Protein AF-A0A3D5X964-F1 (afdb_monomer_lite)

Secondary structure (DSSP, 8-state):
-EEE-TTS-EEEEEESSPPPEEEETTEE-----EEEE--STTTT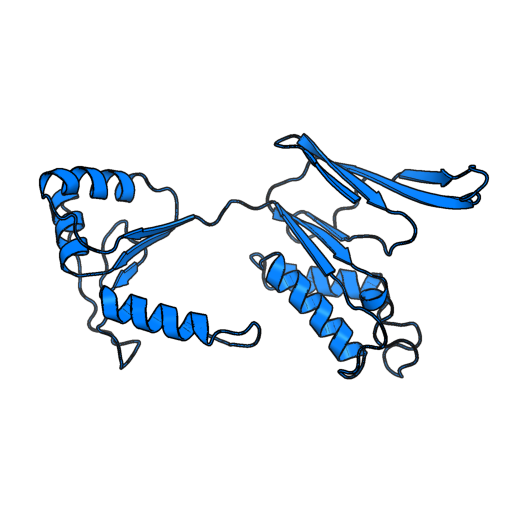T-EEEEEEE---TTEEEEEE-HHHHTTTTTSSS-TT-S-HHHHHHHHHHHHHH-TT--HHHHHHHHHHHHHHHTTT--SS---EEEEE------EEEEES--SSGGGHHHHHHHHHH--SEEEEESHHHHHHHHHHHT--EEE----SSTTSPPPEEETT-SEEE-SHHHHHHHHHHHHH--TT---

Radius of gyration: 24.56 Å; chains: 1; bounding box: 57×42×63 Å

pLDDT: mean 93.09, std 7.3, range [48.41, 98.5]

Structure (mmCIF, N/CA/C/O backbone):
data_AF-A0A3D5X964-F1
#
_entry.id   AF-A0A3D5X964-F1
#
loop_
_atom_site.group_PDB
_atom_site.id
_atom_site.type_symbol
_atom_site.label_atom_id
_atom_site.label_alt_id
_atom_site.label_comp_id
_atom_site.label_asym_id
_atom_site.label_entity_id
_atom_site.label_seq_id
_atom_site.pdbx_PDB_ins_code
_atom_site.Cartn_x
_atom_site.Cartn_y
_atom_site.Cartn_z
_atom_site.occupancy
_atom_site.B_iso_or_equiv
_atom_site.auth_seq_id
_atom_site.auth_comp_id
_atom_site.auth_asym_id
_atom_site.auth_atom_id
_atom_site.pdbx_PDB_model_num
ATOM 1 N N . ILE A 1 1 ? 15.171 11.681 -10.532 1.00 92.94 1 ILE A N 1
ATOM 2 C CA . ILE A 1 1 ? 14.739 12.532 -9.393 1.00 92.94 1 ILE A CA 1
ATOM 3 C C . ILE A 1 1 ? 13.228 12.697 -9.461 1.00 92.94 1 ILE A C 1
ATOM 5 O O . ILE A 1 1 ? 12.714 12.979 -10.536 1.00 92.94 1 ILE A O 1
ATOM 9 N N . ILE A 1 2 ? 12.534 12.512 -8.336 1.00 96.75 2 ILE A N 1
ATOM 10 C CA . ILE A 1 2 ? 11.107 12.825 -8.190 1.00 96.75 2 ILE A CA 1
ATOM 11 C C . ILE A 1 2 ? 11.009 13.853 -7.063 1.00 96.75 2 ILE A C 1
ATOM 13 O O . ILE A 1 2 ? 11.260 13.517 -5.908 1.00 96.75 2 ILE A O 1
ATOM 17 N N . ASP A 1 3 ? 10.705 15.097 -7.416 1.00 97.00 3 ASP A N 1
ATOM 18 C CA . ASP A 1 3 ? 10.571 16.218 -6.488 1.00 97.00 3 ASP A CA 1
ATOM 19 C C . ASP A 1 3 ? 9.086 16.540 -6.287 1.00 97.00 3 ASP A C 1
ATOM 21 O O . ASP A 1 3 ? 8.347 16.753 -7.251 1.00 97.00 3 ASP A O 1
ATOM 25 N N . ILE A 1 4 ? 8.636 16.505 -5.033 1.00 96.06 4 ILE A N 1
ATOM 26 C CA . ILE A 1 4 ? 7.223 16.599 -4.659 1.00 96.06 4 ILE A CA 1
ATOM 27 C C . ILE A 1 4 ? 7.065 17.774 -3.703 1.00 96.06 4 ILE A C 1
ATOM 29 O O . ILE A 1 4 ? 7.395 17.680 -2.520 1.00 96.06 4 ILE A O 1
ATOM 33 N N . GLU A 1 5 ? 6.513 18.872 -4.210 1.00 92.62 5 GLU A N 1
ATOM 34 C CA . GLU A 1 5 ? 6.220 20.048 -3.398 1.00 92.62 5 GLU A CA 1
ATOM 35 C C . GLU A 1 5 ? 4.978 19.815 -2.518 1.00 92.62 5 GLU A C 1
ATOM 37 O O . GLU A 1 5 ? 3.986 19.205 -2.935 1.00 92.62 5 GLU A O 1
ATOM 42 N N . HIS A 1 6 ? 4.996 20.326 -1.283 1.00 86.81 6 HIS A N 1
ATOM 43 C CA . HIS A 1 6 ? 3.837 20.236 -0.394 1.00 86.81 6 HIS A CA 1
ATOM 44 C C . HIS A 1 6 ? 2.659 21.043 -0.965 1.00 86.81 6 HIS A C 1
ATOM 46 O O . HIS A 1 6 ? 2.744 22.261 -1.085 1.00 86.81 6 HIS A O 1
ATOM 52 N N . ASN A 1 7 ? 1.556 20.363 -1.301 1.00 83.38 7 ASN A N 1
ATOM 53 C CA . ASN A 1 7 ? 0.384 20.934 -1.989 1.00 83.38 7 ASN A CA 1
ATOM 54 C C . ASN A 1 7 ? 0.707 21.606 -3.339 1.00 83.38 7 ASN A C 1
ATOM 56 O O . ASN A 1 7 ? -0.049 22.462 -3.798 1.00 83.38 7 ASN A O 1
ATOM 60 N N . GLY A 1 8 ? 1.822 21.226 -3.963 1.00 90.19 8 GLY A N 1
ATOM 61 C CA . GLY A 1 8 ? 2.308 21.812 -5.205 1.00 90.19 8 GLY A CA 1
ATOM 62 C C . GLY A 1 8 ? 2.413 20.799 -6.347 1.00 90.19 8 GLY A C 1
ATOM 63 O O . GLY A 1 8 ? 1.942 19.660 -6.242 1.00 90.19 8 GLY A O 1
ATOM 64 N N . PRO A 1 9 ? 3.005 21.214 -7.475 1.00 94.94 9 PRO A N 1
ATOM 65 C CA . PRO A 1 9 ? 3.317 20.308 -8.565 1.00 94.94 9 PRO A CA 1
ATOM 66 C C . PRO A 1 9 ? 4.366 19.267 -8.154 1.00 94.94 9 PRO A C 1
ATOM 68 O O . PRO A 1 9 ? 5.211 19.486 -7.289 1.00 94.94 9 PRO A O 1
ATOM 71 N N . THR A 1 10 ? 4.326 18.124 -8.828 1.00 97.19 10 THR A N 1
ATOM 72 C CA . THR A 1 10 ? 5.402 17.136 -8.830 1.00 97.19 10 THR A CA 1
ATOM 73 C C . THR A 1 10 ? 6.235 17.313 -10.091 1.00 97.19 10 THR A C 1
ATOM 75 O O . THR A 1 10 ? 5.690 17.435 -11.192 1.00 97.19 10 THR A O 1
ATOM 78 N N . LYS A 1 11 ? 7.556 17.326 -9.925 1.00 97.38 11 LYS A N 1
ATOM 79 C CA . LYS A 1 11 ? 8.539 17.410 -11.004 1.00 97.38 11 LYS A CA 1
ATOM 80 C C . LYS A 1 11 ? 9.298 16.094 -11.072 1.00 97.38 11 LYS A C 1
ATOM 82 O O . LYS A 1 11 ? 9.789 15.598 -10.059 1.00 97.38 11 LYS A O 1
ATOM 87 N N . ILE A 1 12 ? 9.401 15.530 -12.266 1.00 97.44 12 ILE A N 1
ATOM 88 C CA . ILE A 1 12 ? 10.198 14.327 -12.510 1.00 97.44 12 ILE A CA 1
ATOM 89 C C . ILE A 1 12 ? 11.297 14.691 -13.490 1.00 97.44 12 ILE A C 1
ATOM 91 O O . ILE A 1 12 ? 11.039 15.390 -14.468 1.00 97.44 12 ILE A O 1
ATOM 95 N N . LEU A 1 13 ? 12.508 14.227 -13.203 1.00 96.31 13 LEU A N 1
ATOM 96 C CA . LEU A 1 13 ? 13.684 14.370 -14.046 1.00 96.31 13 LEU A CA 1
ATOM 97 C C . LEU A 1 13 ? 14.398 13.021 -14.130 1.00 96.31 13 LEU A C 1
ATOM 99 O O . LEU A 1 13 ? 14.768 12.448 -13.102 1.00 96.31 13 LEU A O 1
ATOM 103 N N . GLU A 1 14 ? 14.574 12.529 -15.343 1.00 95.31 14 GLU A N 1
ATOM 104 C CA . GLU A 1 14 ? 15.162 11.239 -15.681 1.00 95.31 14 GLU A CA 1
ATOM 105 C C . GLU A 1 14 ? 16.405 11.451 -16.532 1.00 95.31 14 GLU A C 1
ATOM 107 O O . GLU A 1 14 ? 16.438 12.310 -17.418 1.00 95.31 14 GLU A O 1
ATOM 112 N N . TYR A 1 15 ? 17.431 10.669 -16.236 1.00 93.06 15 TYR A N 1
ATOM 113 C CA . TYR A 1 15 ? 18.728 10.753 -16.876 1.00 93.06 15 TYR A CA 1
ATOM 114 C C . TYR A 1 15 ? 19.340 9.361 -16.891 1.00 93.06 15 TYR A C 1
ATOM 116 O O . TYR A 1 15 ? 19.701 8.845 -15.835 1.00 93.06 15 TYR A O 1
ATOM 124 N N . ASP A 1 16 ? 19.446 8.774 -18.083 1.00 87.56 16 ASP A N 1
ATOM 125 C CA . ASP A 1 16 ? 20.087 7.467 -18.283 1.00 87.56 16 ASP A CA 1
ATOM 126 C C . ASP A 1 16 ? 19.451 6.326 -17.451 1.00 87.56 16 ASP A C 1
ATOM 128 O O . ASP A 1 16 ? 20.108 5.363 -17.069 1.00 87.56 16 ASP A O 1
ATOM 132 N N . ASN A 1 17 ? 18.152 6.443 -17.139 1.00 90.69 17 ASN A N 1
ATOM 133 C CA . ASN A 1 17 ? 17.361 5.431 -16.435 1.00 90.69 17 ASN A CA 1
ATOM 134 C C . ASN A 1 17 ? 16.141 5.019 -17.273 1.00 90.69 17 ASN A C 1
ATOM 136 O O . ASN A 1 17 ? 15.658 5.827 -18.073 1.00 90.69 17 ASN A O 1
ATOM 140 N N . PRO A 1 18 ? 15.587 3.806 -17.076 1.00 93.62 18 PRO A N 1
ATOM 141 C CA . PRO A 1 18 ? 14.327 3.449 -17.710 1.00 93.62 18 PRO A CA 1
ATOM 142 C C . PRO A 1 18 ? 13.217 4.406 -17.274 1.00 93.62 18 PRO A C 1
ATOM 144 O O . PRO A 1 18 ? 13.155 4.798 -16.106 1.00 93.62 18 PRO A O 1
ATOM 147 N N . GLU A 1 19 ? 12.332 4.745 -18.208 1.00 94.88 19 GLU A N 1
ATOM 148 C CA . GLU A 1 19 ? 11.216 5.656 -17.958 1.00 94.88 19 GLU A CA 1
ATOM 149 C C . GLU A 1 19 ? 10.302 5.132 -16.844 1.00 94.88 19 GLU A C 1
ATOM 151 O O . GLU A 1 19 ? 9.898 3.962 -16.830 1.00 94.88 19 GLU A O 1
ATOM 156 N N . CYS A 1 20 ? 9.970 6.012 -15.906 1.00 96.94 20 CYS A N 1
ATOM 157 C CA . CYS A 1 20 ? 9.027 5.745 -14.840 1.00 96.94 20 CYS A CA 1
ATOM 158 C C . CYS A 1 20 ? 7.597 5.649 -15.378 1.00 96.94 20 CYS A C 1
ATOM 160 O O . CYS A 1 20 ? 7.218 6.241 -16.386 1.00 96.94 20 CYS A O 1
ATOM 162 N N . LEU A 1 21 ? 6.760 4.911 -14.662 1.00 98.00 21 LEU A N 1
ATOM 163 C CA . LEU A 1 21 ? 5.338 4.837 -14.947 1.00 98.00 21 LEU A CA 1
ATOM 164 C C . LEU A 1 21 ? 4.567 5.769 -14.026 1.00 98.00 21 LEU A C 1
ATOM 166 O O . LEU A 1 21 ? 4.645 5.645 -12.802 1.00 98.00 21 LEU A O 1
ATOM 170 N N . ILE A 1 22 ? 3.746 6.633 -14.615 1.00 98.31 22 ILE A N 1
ATOM 171 C CA . ILE A 1 22 ? 2.768 7.419 -13.873 1.00 98.31 22 ILE A CA 1
ATOM 172 C C . ILE A 1 22 ? 1.382 6.839 -14.125 1.00 98.31 22 ILE A C 1
ATOM 174 O O . ILE A 1 22 ? 0.970 6.606 -15.261 1.00 98.31 22 ILE A O 1
ATOM 178 N N . LEU A 1 23 ? 0.655 6.583 -13.045 1.00 98.19 23 LEU A N 1
ATOM 179 C CA . LEU A 1 23 ? -0.729 6.138 -13.085 1.00 98.19 23 LEU A CA 1
ATOM 180 C C . LEU A 1 23 ? -1.628 7.226 -12.524 1.00 98.19 23 LEU A C 1
ATOM 182 O O . LEU A 1 23 ? -1.320 7.793 -11.476 1.00 98.19 23 LEU A O 1
ATOM 186 N N . ARG A 1 24 ? -2.773 7.435 -13.176 1.00 96.81 24 ARG A N 1
ATOM 187 C CA . ARG A 1 24 ? -3.903 8.188 -12.636 1.00 96.81 24 ARG A CA 1
ATOM 188 C C . ARG A 1 24 ? -5.016 7.228 -12.264 1.00 96.81 24 ARG A C 1
ATOM 190 O O . ARG A 1 24 ? -5.760 6.733 -13.114 1.00 96.81 24 ARG A O 1
ATOM 197 N N . GLY A 1 25 ? -5.090 6.905 -10.975 1.00 94.88 25 GLY A N 1
ATOM 198 C CA . GLY A 1 25 ? -5.968 5.857 -10.471 1.00 94.88 25 GLY A CA 1
ATOM 199 C C . GLY A 1 25 ? -5.604 4.487 -11.047 1.00 94.88 25 GLY A C 1
ATOM 200 O O . GLY A 1 25 ? -4.701 3.821 -10.546 1.00 94.88 25 GLY A O 1
ATOM 201 N N . LYS A 1 26 ? -6.345 4.042 -12.067 1.00 95.38 26 LYS A N 1
ATOM 202 C CA . LYS A 1 26 ? -6.188 2.721 -12.704 1.00 95.38 26 LYS A CA 1
ATOM 203 C C . LYS A 1 26 ? -5.666 2.780 -14.134 1.00 95.38 26 LYS A C 1
ATOM 205 O O . LYS A 1 26 ? -5.539 1.727 -14.744 1.00 95.38 26 LYS A O 1
ATOM 210 N N . GLU A 1 27 ? -5.394 3.962 -14.671 1.00 96.88 27 GLU A N 1
ATOM 211 C CA . GLU A 1 27 ? -4.952 4.126 -16.055 1.00 96.88 27 GLU A CA 1
ATOM 212 C C . GLU A 1 27 ? -3.563 4.755 -16.113 1.00 96.88 27 GLU A C 1
ATOM 214 O O . GLU A 1 27 ? -3.160 5.467 -15.189 1.00 96.88 27 GLU A O 1
ATOM 219 N N . LYS A 1 28 ? -2.830 4.480 -17.197 1.00 97.12 28 LYS A N 1
ATOM 220 C CA . LYS A 1 28 ? -1.560 5.161 -17.470 1.00 97.12 28 LYS A CA 1
ATOM 221 C C . LYS A 1 28 ? -1.836 6.648 -17.693 1.00 97.12 28 LYS A C 1
ATOM 223 O O . LYS A 1 28 ? -2.806 7.009 -18.361 1.00 97.12 28 LYS A O 1
ATOM 228 N N . PHE A 1 29 ? -1.009 7.498 -17.104 1.00 97.56 29 PHE A N 1
ATOM 229 C CA . PHE A 1 29 ? -1.072 8.941 -17.268 1.00 97.56 29 PHE A CA 1
ATOM 230 C C . PHE A 1 29 ? 0.216 9.411 -17.924 1.00 97.56 29 PHE A C 1
ATOM 232 O O . PHE A 1 29 ? 1.285 9.293 -17.337 1.00 97.56 29 PHE A O 1
ATOM 239 N N . GLU A 1 30 ? 0.092 9.956 -19.127 1.00 95.44 30 GLU A N 1
ATOM 240 C CA . GLU A 1 30 ? 1.210 10.546 -19.852 1.00 95.44 30 GLU A CA 1
ATOM 241 C C . GLU A 1 30 ? 1.263 12.042 -19.531 1.00 95.44 30 GLU A C 1
ATOM 243 O O . GLU A 1 30 ? 0.395 12.799 -19.987 1.00 95.44 30 GLU A O 1
ATOM 248 N N . PRO A 1 31 ? 2.225 12.507 -18.716 1.00 93.00 31 PRO A N 1
ATOM 249 C CA . PRO A 1 31 ? 2.467 13.931 -18.599 1.00 93.00 31 PRO A CA 1
ATOM 250 C C . PRO A 1 31 ? 3.099 14.434 -19.906 1.00 93.00 31 PRO A C 1
ATOM 252 O O . PRO A 1 31 ? 3.668 13.670 -20.684 1.00 93.00 31 PRO A O 1
ATOM 255 N N . ASN A 1 32 ? 3.046 15.743 -20.142 1.00 93.62 32 ASN A N 1
ATOM 256 C CA . ASN A 1 32 ? 3.728 16.360 -21.281 1.00 93.62 32 ASN A CA 1
ATOM 257 C C . ASN A 1 32 ? 5.253 16.321 -21.069 1.00 93.62 32 ASN A C 1
ATOM 259 O O . ASN A 1 32 ? 5.844 17.305 -20.620 1.00 93.62 32 ASN A O 1
ATOM 263 N N . TRP A 1 33 ? 5.874 15.170 -21.337 1.00 95.12 33 TRP A N 1
ATOM 264 C CA . TRP A 1 33 ? 7.314 14.970 -21.236 1.00 95.12 33 TRP A CA 1
ATOM 265 C C . TRP A 1 33 ? 8.063 15.904 -22.183 1.00 95.12 33 TRP A C 1
ATOM 267 O O . TRP A 1 33 ? 7.706 16.078 -23.347 1.00 95.12 33 TRP A O 1
ATOM 277 N N . GLN A 1 34 ? 9.138 16.482 -21.669 1.00 94.81 34 GLN A N 1
ATOM 278 C CA . GLN A 1 34 ? 10.084 17.300 -22.407 1.00 94.81 34 GLN A CA 1
ATOM 279 C C . GLN A 1 34 ? 11.436 16.587 -22.389 1.00 94.81 34 GLN A C 1
ATOM 281 O O . GLN A 1 34 ? 11.794 15.959 -21.393 1.00 94.81 34 GLN A O 1
ATOM 286 N N . CYS A 1 35 ? 12.173 16.655 -23.496 1.00 92.19 35 CYS A N 1
ATOM 287 C CA . CYS A 1 35 ? 13.507 16.074 -23.617 1.00 92.19 35 CYS A CA 1
ATOM 288 C C . CYS A 1 35 ? 14.501 17.176 -23.985 1.00 92.19 35 CYS A C 1
ATOM 290 O O . CYS A 1 35 ? 14.256 17.956 -24.907 1.00 92.19 35 CYS A O 1
ATOM 292 N N . ILE A 1 36 ? 15.608 17.246 -23.250 1.00 90.94 36 ILE A N 1
ATOM 293 C CA . ILE A 1 36 ? 16.735 18.133 -23.530 1.00 90.94 36 ILE A CA 1
ATOM 294 C C . ILE A 1 36 ? 17.958 17.264 -23.793 1.00 90.94 36 ILE A C 1
ATOM 296 O O . ILE A 1 36 ? 18.298 16.403 -22.985 1.00 90.94 36 ILE A O 1
ATOM 300 N N . ILE A 1 37 ? 18.650 17.530 -24.898 1.00 88.88 37 ILE A N 1
ATOM 301 C CA . ILE A 1 37 ? 19.959 16.935 -25.172 1.00 88.88 37 ILE A CA 1
ATOM 302 C C . ILE A 1 37 ? 21.022 17.800 -24.504 1.00 88.88 37 ILE A C 1
ATOM 304 O O . ILE A 1 37 ? 21.140 18.992 -24.800 1.00 88.88 37 ILE A O 1
ATOM 308 N N . LEU A 1 38 ? 21.793 17.212 -23.594 1.00 86.56 38 LEU A N 1
ATOM 309 C CA . LEU A 1 38 ? 22.870 17.920 -22.917 1.00 86.56 38 LEU A CA 1
ATOM 310 C C . LEU A 1 38 ? 24.006 18.234 -23.899 1.00 86.56 38 LEU A C 1
ATOM 312 O O . LEU A 1 38 ? 24.379 17.412 -24.735 1.00 86.56 38 LEU A O 1
ATOM 316 N N . GLN A 1 39 ? 24.566 19.438 -23.778 1.00 84.56 39 GLN A N 1
ATOM 317 C CA . GLN A 1 39 ? 25.648 19.949 -24.633 1.00 84.56 39 GLN A CA 1
ATOM 318 C C . GLN A 1 39 ? 26.940 20.240 -23.847 1.00 84.56 39 GLN A C 1
ATOM 320 O O . GLN A 1 39 ? 27.826 20.926 -24.345 1.00 84.56 39 GLN A O 1
ATOM 325 N N . SER A 1 40 ? 27.049 19.767 -22.601 1.00 81.62 40 SER A N 1
ATOM 326 C CA . SER A 1 40 ? 28.245 19.995 -21.781 1.00 81.62 40 SER A CA 1
ATOM 327 C C . SER A 1 40 ? 29.417 19.118 -22.227 1.00 81.62 40 SER A C 1
ATOM 329 O O . SER A 1 40 ? 29.205 18.036 -22.765 1.00 81.62 40 SER A O 1
ATOM 331 N N . GLU A 1 41 ? 30.652 19.537 -21.934 1.00 75.81 41 GLU A N 1
ATOM 332 C CA . GLU A 1 41 ? 31.870 18.794 -22.314 1.00 75.8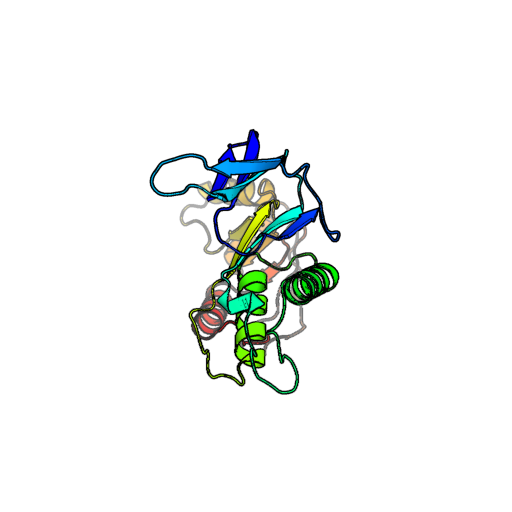1 41 GLU A CA 1
ATOM 333 C C . GLU A 1 41 ? 31.884 17.336 -21.818 1.00 75.81 41 GLU A C 1
ATOM 335 O O . GLU A 1 41 ? 32.447 16.468 -22.475 1.00 75.81 41 GLU A O 1
ATOM 340 N N . ILE A 1 42 ? 31.237 17.055 -20.680 1.00 76.69 42 ILE A N 1
ATOM 341 C CA . ILE A 1 42 ? 31.243 15.731 -20.034 1.00 76.69 42 ILE A CA 1
ATOM 342 C C . ILE A 1 42 ? 30.020 14.883 -20.424 1.00 76.69 42 ILE A C 1
ATOM 344 O O . ILE A 1 42 ? 30.110 13.659 -20.459 1.00 76.69 42 ILE A O 1
ATOM 348 N N . ASN A 1 43 ? 28.871 15.504 -20.715 1.00 76.31 43 ASN A N 1
ATOM 349 C CA . ASN A 1 43 ? 27.600 14.796 -20.934 1.00 76.31 43 ASN A CA 1
ATOM 350 C C . ASN A 1 43 ? 26.983 15.075 -22.314 1.00 76.31 43 ASN A C 1
ATOM 352 O O . ASN A 1 43 ? 25.779 14.887 -22.493 1.00 76.31 43 ASN A O 1
ATOM 356 N N . ALA A 1 44 ? 27.781 15.542 -23.277 1.00 83.31 44 ALA A N 1
ATOM 357 C CA . ALA A 1 44 ? 27.326 15.833 -24.631 1.00 83.31 44 ALA A CA 1
ATOM 358 C C . ALA A 1 44 ? 26.591 14.631 -25.250 1.00 83.31 44 ALA A C 1
ATOM 360 O O . ALA A 1 44 ? 27.107 13.515 -25.268 1.00 83.31 44 ALA A O 1
ATOM 361 N N . GLY A 1 45 ? 25.384 14.871 -25.763 1.00 81.75 45 GLY A N 1
ATOM 362 C CA . GLY A 1 45 ? 24.568 13.856 -26.434 1.00 81.75 45 GLY A CA 1
ATOM 363 C C . GLY A 1 45 ? 23.681 13.019 -25.511 1.00 81.75 45 GLY A C 1
ATOM 364 O O . GLY A 1 45 ? 22.889 12.230 -26.015 1.00 81.75 45 GLY A O 1
ATOM 365 N N . LYS A 1 46 ? 23.760 13.194 -24.185 1.00 86.62 46 LYS A N 1
ATOM 366 C CA . LYS A 1 46 ? 22.870 12.490 -23.254 1.00 86.62 46 LYS A CA 1
ATOM 367 C C . LYS A 1 46 ? 21.498 13.148 -23.170 1.00 86.62 46 LYS A C 1
ATOM 369 O O . LYS A 1 46 ? 21.387 14.377 -23.152 1.00 86.62 46 LYS A O 1
ATOM 374 N N . GLU A 1 47 ? 20.467 12.316 -23.083 1.00 89.75 47 GLU A N 1
ATOM 375 C CA . GLU A 1 47 ? 19.075 12.747 -22.992 1.00 89.75 47 GLU A CA 1
ATOM 376 C C . GLU A 1 47 ? 18.666 12.975 -21.537 1.00 89.75 47 GLU A C 1
ATOM 378 O O . GLU A 1 47 ? 18.842 12.118 -20.669 1.00 89.75 47 GLU A O 1
ATOM 383 N N . LEU A 1 48 ? 18.096 14.146 -21.280 1.00 92.75 48 LEU A N 1
ATOM 384 C CA . LEU A 1 48 ? 17.470 14.501 -20.020 1.00 92.75 48 LEU A CA 1
ATOM 385 C C . LEU A 1 48 ? 15.969 14.637 -20.257 1.00 92.75 48 LEU A C 1
ATOM 387 O O . LEU A 1 48 ? 15.527 15.581 -20.919 1.00 92.75 48 LEU A O 1
ATOM 391 N N . ARG A 1 49 ? 15.178 13.718 -19.704 1.00 94.62 49 ARG A N 1
ATOM 392 C CA . ARG A 1 49 ? 13.717 13.788 -19.779 1.00 94.62 49 ARG A CA 1
ATOM 393 C C . ARG A 1 49 ? 13.173 14.421 -18.515 1.00 94.62 49 ARG A C 1
ATOM 395 O O . ARG A 1 49 ? 13.601 14.091 -17.415 1.00 94.62 49 ARG A O 1
ATOM 402 N N . TYR A 1 50 ? 12.218 15.327 -18.647 1.00 96.19 50 TYR A N 1
ATOM 403 C CA . TYR A 1 50 ? 11.557 15.907 -17.490 1.00 96.19 50 TYR A CA 1
ATOM 404 C C . TYR A 1 50 ? 10.095 16.217 -17.764 1.00 96.19 50 TYR A C 1
ATOM 406 O O . TYR A 1 50 ? 9.675 16.440 -18.898 1.00 96.19 50 TYR A O 1
ATOM 414 N N . CYS A 1 51 ? 9.304 16.236 -16.702 1.00 96.69 51 CYS A N 1
ATOM 415 C CA . CYS A 1 51 ? 7.912 16.648 -16.758 1.00 96.69 51 CYS A CA 1
ATOM 416 C C . CYS A 1 51 ? 7.515 17.334 -15.453 1.00 96.69 51 CYS A C 1
ATOM 418 O O . CYS A 1 51 ? 8.146 17.152 -14.409 1.00 96.69 51 CYS A O 1
ATOM 420 N N . THR A 1 52 ? 6.445 18.119 -15.508 1.00 97.12 52 THR A N 1
ATOM 421 C CA . THR A 1 52 ? 5.798 18.696 -14.329 1.00 97.12 52 THR A CA 1
ATOM 422 C C . THR A 1 52 ? 4.302 18.446 -14.428 1.00 97.12 52 THR A C 1
ATOM 424 O O . THR A 1 52 ? 3.705 18.686 -15.477 1.00 97.12 52 THR A O 1
ATOM 427 N N . PHE A 1 53 ? 3.685 17.977 -13.347 1.00 96.88 53 PHE A N 1
ATOM 428 C CA . PHE A 1 53 ? 2.238 17.782 -13.284 1.00 96.88 53 PHE A CA 1
ATOM 429 C C . PHE A 1 53 ? 1.712 17.985 -11.863 1.00 96.88 53 PHE A C 1
ATOM 431 O O . PHE A 1 53 ? 2.442 17.845 -10.885 1.00 96.88 53 PHE A O 1
ATOM 438 N N . THR A 1 54 ? 0.427 18.309 -11.733 1.00 96.31 54 THR A N 1
ATOM 439 C CA . THR A 1 54 ? -0.242 18.355 -10.428 1.00 96.31 54 THR A CA 1
ATOM 440 C C . THR A 1 54 ? -0.738 16.952 -10.070 1.00 96.31 54 THR A C 1
ATOM 442 O O . THR A 1 54 ? -1.566 16.411 -10.817 1.00 96.31 54 THR A O 1
ATOM 445 N N . PRO A 1 55 ? -0.254 16.348 -8.968 1.00 95.44 55 PRO A N 1
ATOM 446 C CA . PRO A 1 55 ? -0.694 15.022 -8.558 1.00 95.44 55 PRO A CA 1
ATOM 447 C C . PRO A 1 55 ? -2.153 15.049 -8.095 1.00 95.44 55 PRO A C 1
ATOM 449 O O . PRO A 1 55 ? -2.616 16.007 -7.475 1.00 95.44 55 PRO A O 1
ATOM 452 N N . GLN A 1 56 ? -2.880 13.975 -8.382 1.00 95.00 56 GLN A N 1
ATOM 453 C CA . GLN A 1 56 ? -4.250 13.756 -7.926 1.00 95.00 56 GLN A CA 1
ATOM 454 C C . GLN A 1 56 ? -4.314 12.615 -6.911 1.00 95.00 56 GLN A C 1
ATOM 456 O O . GLN A 1 56 ? -3.409 11.785 -6.799 1.00 95.00 56 GLN A O 1
ATOM 461 N N . ARG A 1 57 ? -5.412 12.561 -6.147 1.00 93.62 57 ARG A N 1
ATOM 462 C CA . ARG A 1 57 ? -5.679 11.416 -5.272 1.00 93.62 57 ARG A CA 1
ATOM 463 C C . ARG A 1 57 ? -5.730 10.150 -6.124 1.00 93.62 57 ARG A C 1
ATOM 465 O O . ARG A 1 57 ? -6.409 10.118 -7.143 1.00 93.62 57 ARG A O 1
ATOM 472 N N . GLU A 1 58 ? -5.068 9.110 -5.642 1.00 95.19 58 GLU A N 1
ATOM 473 C CA . GLU A 1 58 ? -4.860 7.829 -6.311 1.00 95.19 58 GLU A CA 1
ATOM 474 C C . GLU A 1 58 ? -3.819 7.810 -7.436 1.00 95.19 58 GLU A C 1
ATOM 476 O O . GLU A 1 58 ? -3.620 6.753 -8.046 1.00 95.19 58 GLU A O 1
ATOM 481 N N . ASP A 1 59 ? -3.095 8.910 -7.661 1.00 96.94 59 ASP A N 1
ATOM 482 C CA . ASP A 1 59 ? -1.944 8.895 -8.558 1.00 96.94 59 ASP A CA 1
ATOM 483 C C . ASP A 1 59 ? -0.801 8.062 -7.950 1.00 96.94 59 ASP A C 1
ATOM 485 O O . ASP A 1 59 ? -0.577 8.029 -6.730 1.00 96.94 59 ASP A O 1
ATOM 489 N N . ARG A 1 60 ? -0.060 7.367 -8.813 1.00 97.75 60 ARG A N 1
ATOM 490 C CA . ARG A 1 60 ? 1.152 6.630 -8.440 1.00 97.75 60 ARG A CA 1
ATOM 491 C C . ARG A 1 60 ? 2.270 6.961 -9.408 1.00 97.75 60 ARG A C 1
ATOM 493 O O . ARG A 1 60 ? 2.033 6.991 -10.608 1.00 97.75 60 ARG A O 1
ATOM 500 N N . ILE A 1 61 ? 3.473 7.155 -8.885 1.00 98.31 61 ILE A N 1
ATOM 501 C CA . ILE A 1 61 ? 4.699 7.248 -9.681 1.00 98.31 61 ILE A CA 1
ATOM 502 C C . ILE A 1 61 ? 5.532 6.030 -9.330 1.00 98.31 61 ILE A C 1
ATOM 504 O O . ILE A 1 61 ? 5.785 5.782 -8.151 1.00 98.31 61 ILE A O 1
ATOM 508 N N . ILE A 1 62 ? 5.926 5.263 -10.333 1.00 98.50 62 ILE A N 1
ATOM 509 C CA . ILE A 1 62 ? 6.662 4.020 -10.160 1.00 98.50 62 ILE A CA 1
ATOM 510 C C . ILE A 1 62 ? 7.961 4.152 -10.941 1.00 98.50 62 ILE A C 1
ATOM 512 O O . ILE A 1 62 ? 7.947 4.242 -12.164 1.00 98.50 62 ILE A O 1
ATOM 516 N N . ALA A 1 63 ? 9.071 4.187 -10.218 1.00 97.88 63 ALA A N 1
ATOM 517 C CA . ALA A 1 63 ? 10.418 4.230 -10.762 1.00 97.88 63 ALA A CA 1
ATOM 518 C C . ALA A 1 63 ? 11.112 2.888 -10.511 1.00 97.88 63 ALA A C 1
ATOM 520 O O . ALA A 1 63 ? 10.841 2.209 -9.518 1.00 97.88 63 ALA A O 1
ATOM 521 N N . TRP A 1 64 ? 12.023 2.515 -11.398 1.00 97.75 64 TRP A N 1
ATOM 522 C CA . TRP A 1 64 ? 12.732 1.240 -11.349 1.00 97.75 64 TRP A CA 1
ATOM 523 C C . TRP A 1 64 ? 14.124 1.361 -11.966 1.00 97.75 64 TRP A C 1
ATOM 525 O O . TRP A 1 64 ? 14.356 2.237 -12.801 1.00 97.75 64 TRP A O 1
ATOM 535 N N . SER A 1 65 ? 15.039 0.482 -11.550 1.00 97.12 65 SER A N 1
ATOM 536 C CA . SER A 1 65 ? 16.319 0.291 -12.235 1.00 97.12 65 SER A CA 1
ATOM 537 C C . SER A 1 65 ? 16.134 -0.504 -13.527 1.00 97.12 65 SER A C 1
ATOM 539 O O . SER A 1 65 ? 15.095 -1.126 -13.777 1.00 97.12 65 SER A O 1
ATOM 541 N N . ASP A 1 66 ? 17.166 -0.498 -14.356 1.00 96.38 66 ASP A N 1
ATOM 542 C CA . ASP A 1 66 ? 17.265 -1.360 -15.523 1.00 96.38 66 ASP A CA 1
ATOM 543 C C . ASP A 1 66 ? 17.246 -2.849 -15.164 1.00 96.38 66 ASP A C 1
ATOM 545 O O . ASP A 1 66 ? 16.642 -3.602 -15.922 1.00 96.38 66 ASP A O 1
ATOM 549 N N . GLY A 1 67 ? 17.731 -3.254 -13.985 1.00 97.25 67 GLY A N 1
ATOM 550 C CA . GLY A 1 67 ? 17.567 -4.614 -13.449 1.00 97.25 67 GLY A CA 1
ATOM 551 C C . GLY A 1 67 ? 16.116 -5.131 -13.454 1.00 97.25 67 GLY A C 1
ATOM 552 O O . GLY A 1 67 ? 15.882 -6.325 -13.622 1.00 97.25 67 GLY A O 1
ATOM 553 N N . ILE A 1 68 ? 15.107 -4.249 -13.379 1.00 98.00 68 ILE A N 1
ATOM 554 C CA . ILE A 1 68 ? 13.705 -4.626 -13.630 1.00 98.00 68 ILE A CA 1
ATOM 555 C C . ILE A 1 68 ? 13.484 -4.891 -15.125 1.00 98.00 68 ILE A C 1
ATOM 557 O O . ILE A 1 68 ? 13.083 -5.988 -15.518 1.00 98.00 68 ILE A O 1
ATOM 561 N N . THR A 1 69 ? 13.742 -3.896 -15.976 1.00 97.12 69 THR A N 1
ATOM 562 C CA . THR A 1 69 ? 13.436 -3.963 -17.417 1.00 97.12 69 THR A CA 1
ATOM 563 C C . THR A 1 69 ? 14.285 -4.975 -18.190 1.00 97.12 69 THR A C 1
ATOM 565 O O . THR A 1 69 ? 13.844 -5.477 -19.218 1.00 97.12 69 THR A O 1
ATOM 568 N N . GLN A 1 70 ? 15.476 -5.303 -17.698 1.00 97.12 70 GLN A N 1
ATOM 569 C CA . GLN A 1 70 ? 16.407 -6.257 -18.293 1.00 97.12 70 GLN A CA 1
ATOM 570 C C . GLN A 1 70 ? 16.310 -7.647 -17.653 1.00 97.12 70 GLN A C 1
ATOM 572 O O . GLN A 1 70 ? 16.963 -8.576 -18.123 1.00 97.12 70 GLN A O 1
ATOM 577 N N . SER A 1 71 ? 15.479 -7.836 -16.623 1.00 97.69 71 SER A N 1
ATOM 578 C CA . SER A 1 71 ? 15.314 -9.155 -16.003 1.00 97.69 71 SER A CA 1
ATOM 579 C C . SER A 1 71 ? 14.930 -10.226 -17.029 1.00 97.69 71 SER A C 1
ATOM 581 O O . SER A 1 71 ? 14.161 -9.989 -17.962 1.00 97.69 71 SER A O 1
ATOM 583 N N . GLY A 1 72 ? 15.516 -11.409 -16.889 1.00 96.62 72 GLY A N 1
ATOM 584 C CA . GLY A 1 72 ? 15.365 -12.517 -17.820 1.00 96.62 72 GLY A CA 1
ATOM 585 C C . GLY A 1 72 ? 16.165 -12.385 -19.118 1.00 96.62 72 GLY A C 1
ATOM 586 O O . GLY A 1 72 ? 16.044 -13.279 -19.956 1.00 96.62 72 GLY A O 1
ATOM 587 N N . LEU A 1 73 ? 16.995 -11.347 -19.308 1.00 96.25 73 LEU A N 1
ATOM 588 C CA . LEU A 1 73 ? 17.777 -11.145 -20.537 1.00 96.25 73 LEU A CA 1
ATOM 589 C C . LEU A 1 73 ? 18.576 -12.400 -20.927 1.00 96.25 73 LEU A C 1
ATOM 591 O O . LEU A 1 73 ? 19.251 -13.033 -20.100 1.00 96.25 73 LEU A O 1
ATOM 595 N N . GLY A 1 74 ? 18.470 -12.769 -22.208 1.00 92.88 74 GLY A N 1
ATOM 596 C CA . GLY A 1 74 ? 19.088 -13.965 -22.785 1.00 92.88 74 GLY A CA 1
ATOM 597 C C . GLY A 1 74 ? 18.375 -15.282 -22.458 1.00 92.88 74 GLY A C 1
ATOM 598 O O . GLY A 1 74 ? 18.842 -16.342 -22.874 1.00 92.88 74 GLY A O 1
ATOM 599 N N . SER A 1 75 ? 17.259 -15.252 -21.724 1.00 93.06 75 SER A N 1
ATOM 600 C CA . SER A 1 75 ? 16.421 -16.437 -21.517 1.00 93.06 75 SER A CA 1
ATOM 601 C C . SER A 1 75 ? 15.555 -16.738 -22.744 1.00 93.06 75 SER A C 1
ATOM 603 O O . SER A 1 75 ? 15.377 -15.909 -23.636 1.00 93.06 75 SER A O 1
ATOM 605 N N . LYS A 1 76 ? 14.970 -17.941 -22.778 1.00 91.81 76 LYS A N 1
ATOM 606 C CA . LYS A 1 76 ? 14.033 -18.344 -23.836 1.00 91.81 76 LYS A CA 1
ATOM 607 C C . LYS A 1 76 ? 12.745 -17.508 -23.828 1.00 91.81 76 LYS A C 1
ATOM 609 O O . LYS A 1 76 ? 12.195 -17.244 -24.892 1.00 91.81 76 LYS A O 1
ATOM 614 N N . GLU A 1 77 ? 12.264 -17.126 -22.645 1.00 91.12 77 GLU A N 1
ATOM 615 C CA . GLU A 1 77 ? 11.017 -16.363 -22.467 1.00 91.12 77 GLU A CA 1
ATOM 616 C C . GLU A 1 77 ? 11.217 -14.856 -22.673 1.00 91.12 77 GLU A C 1
ATOM 618 O O . GLU A 1 77 ? 10.341 -14.179 -23.218 1.00 91.12 77 GLU A O 1
ATOM 623 N N . TYR A 1 78 ? 12.399 -14.351 -22.304 1.00 93.06 78 TYR A N 1
ATOM 624 C CA . TYR A 1 78 ? 12.776 -12.941 -22.379 1.00 93.06 78 TYR A CA 1
ATOM 625 C C . TYR A 1 78 ? 14.129 -12.744 -23.093 1.00 93.06 78 TYR A C 1
ATOM 627 O O . TYR A 1 78 ? 15.091 -12.281 -22.477 1.00 93.06 78 TYR A O 1
ATOM 635 N N . PRO A 1 79 ? 14.251 -13.051 -24.403 1.00 93.31 79 PRO A N 1
ATOM 636 C CA . PRO A 1 79 ? 15.532 -12.926 -25.106 1.00 93.31 79 PRO A CA 1
ATOM 637 C C . PRO A 1 79 ? 16.138 -11.518 -25.038 1.00 93.31 79 PRO A C 1
ATOM 639 O O . PRO A 1 79 ? 17.358 -11.391 -24.983 1.00 93.31 79 PRO A O 1
ATOM 642 N N . LEU A 1 80 ? 15.288 -10.484 -24.991 1.00 94.19 80 LEU A N 1
ATOM 643 C CA . LEU A 1 80 ? 15.652 -9.062 -24.901 1.00 94.19 80 LEU A CA 1
ATOM 644 C C . LEU A 1 80 ? 15.406 -8.458 -23.502 1.00 94.19 80 LEU A C 1
ATOM 646 O O . LEU A 1 80 ? 15.386 -7.239 -23.353 1.00 94.19 80 LEU A O 1
ATOM 650 N N . GLY A 1 81 ? 15.216 -9.297 -22.481 1.00 95.88 81 GLY A N 1
ATOM 651 C CA . GLY A 1 81 ? 14.809 -8.870 -21.141 1.00 95.88 81 GLY A CA 1
ATOM 652 C C . GLY A 1 81 ? 13.293 -8.719 -21.010 1.00 95.88 81 GLY A C 1
ATOM 653 O O . GLY A 1 81 ? 12.535 -9.038 -21.931 1.00 95.88 81 GLY A O 1
ATOM 654 N N . TRP A 1 82 ? 12.840 -8.281 -19.835 1.00 97.12 82 TRP A N 1
ATOM 655 C CA . TRP A 1 82 ? 11.417 -8.118 -19.538 1.00 97.12 82 TRP A CA 1
ATOM 656 C C . TRP A 1 82 ? 10.771 -6.991 -20.347 1.00 97.12 82 TRP A C 1
ATOM 658 O O . TRP A 1 82 ? 9.588 -7.068 -20.660 1.00 97.12 82 TRP A O 1
ATOM 668 N N . GLU A 1 83 ? 11.565 -6.001 -20.754 1.00 97.06 83 GLU A N 1
ATOM 669 C CA . GLU A 1 83 ? 11.172 -4.812 -21.506 1.00 97.06 83 GLU A CA 1
ATOM 670 C C . GLU A 1 83 ? 10.307 -3.841 -20.682 1.00 97.06 83 GLU A C 1
ATOM 672 O O . GLU A 1 83 ? 9.438 -4.221 -19.892 1.00 97.06 83 GLU A O 1
ATOM 677 N N . LEU A 1 84 ? 10.497 -2.539 -20.919 1.00 96.06 84 LEU A N 1
ATOM 678 C CA . LEU A 1 84 ? 9.765 -1.476 -20.221 1.00 96.06 84 LEU A CA 1
ATOM 679 C C . LEU A 1 84 ? 8.242 -1.664 -20.306 1.00 96.06 84 LEU A C 1
ATOM 681 O O . LEU A 1 84 ? 7.535 -1.557 -19.305 1.00 96.06 84 LEU A O 1
ATOM 685 N N . LYS A 1 85 ? 7.729 -1.991 -21.497 1.00 96.88 85 LYS A N 1
ATOM 686 C CA . LYS A 1 85 ? 6.288 -2.134 -21.729 1.00 96.88 85 LYS A CA 1
ATOM 687 C C . LYS A 1 85 ? 5.665 -3.231 -20.861 1.00 96.88 85 LYS A C 1
ATOM 689 O O . LYS A 1 85 ? 4.610 -2.997 -20.276 1.00 96.88 85 LYS A O 1
ATOM 694 N N . ARG A 1 86 ? 6.305 -4.401 -20.730 1.00 97.50 86 ARG A N 1
ATOM 695 C CA . ARG A 1 86 ? 5.741 -5.499 -19.924 1.00 97.50 86 ARG A CA 1
ATOM 696 C C . ARG A 1 86 ? 5.803 -5.185 -18.435 1.00 97.50 86 ARG A C 1
ATOM 698 O O . ARG A 1 86 ? 4.838 -5.475 -17.732 1.00 97.50 86 ARG A O 1
ATOM 705 N N . ALA A 1 87 ? 6.878 -4.544 -17.972 1.00 97.81 87 ALA A N 1
ATOM 706 C CA . ALA A 1 87 ? 6.973 -4.068 -16.593 1.00 97.81 87 ALA A CA 1
ATOM 707 C C . ALA A 1 87 ? 5.841 -3.073 -16.266 1.00 97.81 87 ALA A C 1
ATOM 709 O O . ALA A 1 87 ? 5.156 -3.210 -15.248 1.00 97.81 87 ALA A O 1
ATOM 710 N N . GLN A 1 88 ? 5.571 -2.123 -17.171 1.00 98.19 88 GLN A N 1
ATOM 711 C CA . GLN A 1 88 ? 4.460 -1.182 -17.025 1.00 98.19 88 GLN A CA 1
ATOM 712 C C . GLN A 1 88 ? 3.089 -1.873 -17.027 1.00 98.19 88 GLN A C 1
ATOM 714 O O . GLN A 1 88 ? 2.222 -1.537 -16.218 1.00 98.19 88 GLN A O 1
ATOM 719 N N . ASP A 1 89 ? 2.875 -2.825 -17.936 1.00 98.12 89 ASP A N 1
ATOM 720 C CA . ASP A 1 89 ? 1.606 -3.545 -18.059 1.00 98.12 89 ASP A CA 1
ATOM 721 C C . ASP A 1 89 ? 1.353 -4.438 -16.835 1.00 98.12 89 ASP A C 1
ATOM 723 O O . ASP A 1 89 ? 0.227 -4.508 -16.339 1.00 98.12 89 ASP A O 1
ATOM 727 N N . PHE A 1 90 ? 2.404 -5.044 -16.276 1.00 98.31 90 PHE A N 1
ATOM 728 C CA . PHE A 1 90 ? 2.329 -5.774 -15.015 1.00 98.31 90 PHE A CA 1
ATOM 729 C C . PHE A 1 90 ? 1.956 -4.857 -13.844 1.00 98.31 90 PHE A C 1
ATOM 731 O O . PHE A 1 90 ? 1.029 -5.167 -13.092 1.00 98.31 90 PHE A O 1
ATOM 738 N N . ALA A 1 91 ? 2.616 -3.703 -13.699 1.00 98.19 91 ALA A N 1
ATOM 739 C CA . ALA A 1 91 ? 2.272 -2.731 -12.661 1.00 98.19 91 ALA A CA 1
ATOM 740 C C . ALA A 1 91 ? 0.804 -2.278 -12.767 1.00 98.19 91 ALA A C 1
ATOM 742 O O . ALA A 1 91 ? 0.082 -2.239 -11.766 1.00 98.19 91 ALA A O 1
ATOM 743 N N . LEU A 1 92 ? 0.345 -1.992 -13.990 1.00 98.00 92 LEU A N 1
ATOM 744 C CA . LEU A 1 92 ? -1.037 -1.616 -14.275 1.00 98.00 92 LEU A CA 1
ATOM 745 C C . LEU A 1 92 ? -2.016 -2.731 -13.888 1.00 98.00 92 LEU A C 1
ATOM 747 O O . LEU A 1 92 ? -3.028 -2.458 -13.244 1.00 98.00 92 LEU A O 1
ATOM 751 N N . LEU A 1 93 ? -1.707 -3.984 -14.232 1.00 98.00 93 LEU A N 1
ATOM 752 C CA . LEU A 1 93 ? -2.509 -5.152 -13.866 1.00 98.00 93 LEU A CA 1
ATOM 753 C C . LEU A 1 93 ? -2.637 -5.293 -12.343 1.00 98.00 93 LEU A C 1
ATOM 755 O O . LEU A 1 93 ? -3.744 -5.472 -11.833 1.00 98.00 93 LEU A O 1
ATOM 759 N N . VAL A 1 94 ? -1.527 -5.162 -11.607 1.00 97.88 94 VAL A N 1
ATOM 760 C CA . VAL A 1 94 ? -1.529 -5.223 -10.136 1.00 97.88 94 VAL A CA 1
ATOM 761 C C . VAL A 1 94 ? -2.434 -4.140 -9.550 1.00 97.88 94 VAL A C 1
ATOM 763 O O . VAL A 1 94 ? -3.253 -4.441 -8.683 1.00 97.88 94 VAL A O 1
ATOM 766 N N . VAL A 1 95 ? -2.342 -2.899 -10.036 1.00 97.19 95 VAL A N 1
ATOM 767 C CA . VAL A 1 95 ? -3.177 -1.785 -9.553 1.00 97.19 95 VAL A CA 1
ATOM 768 C C . VAL A 1 95 ? -4.646 -1.944 -9.963 1.00 97.19 95 VAL A C 1
ATOM 770 O O . VAL A 1 95 ? -5.539 -1.586 -9.190 1.00 97.19 95 VAL A O 1
ATOM 773 N N . LYS A 1 96 ? -4.938 -2.504 -11.143 1.00 96.75 96 LYS A N 1
ATOM 774 C CA . LYS A 1 96 ? -6.316 -2.786 -11.579 1.00 96.75 96 LYS A CA 1
ATOM 775 C C . LYS A 1 96 ? -6.980 -3.846 -10.697 1.00 96.75 96 LYS A C 1
ATOM 777 O O . LYS A 1 96 ? -8.134 -3.645 -10.306 1.00 96.75 96 LYS A O 1
ATOM 782 N N . ASN A 1 97 ? -6.242 -4.897 -10.335 1.00 96.06 97 ASN A N 1
ATOM 783 C CA . ASN A 1 97 ? -6.720 -5.996 -9.491 1.00 96.06 97 ASN A CA 1
ATOM 784 C C . ASN A 1 97 ? -6.797 -5.611 -8.004 1.00 96.06 97 ASN A C 1
ATOM 786 O O . ASN A 1 97 ? -7.790 -5.889 -7.339 1.00 96.06 97 ASN A O 1
ATOM 790 N N . GLU A 1 98 ? -5.777 -4.932 -7.478 1.00 94.62 98 GLU A N 1
ATOM 791 C CA . GLU A 1 98 ? -5.690 -4.502 -6.080 1.00 94.62 98 GLU A CA 1
ATOM 792 C C . GLU A 1 98 ? -5.591 -2.970 -6.012 1.00 94.62 98 GLU A C 1
ATOM 794 O O . GLU A 1 98 ? -4.534 -2.394 -5.769 1.00 94.62 98 GLU A O 1
ATOM 799 N N . HIS A 1 99 ? -6.719 -2.274 -6.192 1.00 90.31 99 HIS A N 1
ATOM 800 C CA . HIS A 1 99 ? -6.748 -0.802 -6.288 1.00 90.31 99 HIS A CA 1
ATOM 801 C C . HIS A 1 99 ? -6.131 -0.073 -5.082 1.00 90.31 99 HIS A C 1
ATOM 803 O O . HIS A 1 99 ? -5.602 1.029 -5.208 1.00 90.31 99 HIS A O 1
ATOM 809 N N . LYS A 1 100 ? -6.176 -0.701 -3.904 1.00 90.31 100 LYS A N 1
ATOM 810 C CA . LYS A 1 100 ? -5.620 -0.182 -2.649 1.00 90.31 100 LYS A CA 1
ATOM 811 C C . LYS A 1 100 ? -4.247 -0.781 -2.313 1.00 90.31 100 LYS A C 1
ATOM 813 O O . LYS A 1 100 ? -3.818 -0.662 -1.161 1.00 90.31 100 LYS A O 1
ATOM 818 N N . VAL A 1 101 ? -3.555 -1.399 -3.274 1.00 94.06 101 VAL A N 1
ATOM 819 C CA . VAL A 1 101 ? -2.189 -1.905 -3.082 1.00 94.06 101 VAL A CA 1
ATOM 820 C C . VAL A 1 101 ? -1.302 -0.781 -2.544 1.00 94.06 101 VAL A C 1
ATOM 822 O O . VAL A 1 101 ? -1.367 0.363 -3.012 1.00 94.06 101 VAL A O 1
ATOM 825 N N . SER A 1 102 ? -0.535 -1.080 -1.494 1.00 93.81 102 SER A N 1
ATOM 826 C CA . SER A 1 102 ? 0.394 -0.113 -0.909 1.00 93.81 102 SER A CA 1
ATOM 827 C C . SER A 1 102 ? 1.584 0.108 -1.842 1.00 93.81 102 SER A C 1
ATOM 829 O O . SER A 1 102 ? 1.943 -0.780 -2.612 1.00 93.81 102 SER A O 1
ATOM 831 N N . ALA A 1 103 ? 2.226 1.275 -1.738 1.00 95.81 103 ALA A N 1
ATOM 832 C CA . ALA A 1 103 ? 3.446 1.576 -2.488 1.00 95.81 103 ALA A CA 1
ATOM 833 C C . ALA A 1 103 ? 4.515 0.486 -2.301 1.00 95.81 103 ALA A C 1
ATOM 835 O O . ALA A 1 103 ? 5.051 -0.032 -3.274 1.00 95.81 103 ALA A O 1
ATOM 836 N N . ARG A 1 104 ? 4.728 0.065 -1.047 1.00 94.81 104 ARG A N 1
ATOM 837 C CA . ARG A 1 104 ? 5.641 -1.027 -0.695 1.00 94.81 104 ARG A CA 1
ATOM 838 C C . ARG A 1 104 ? 5.274 -2.331 -1.401 1.00 94.81 104 ARG A C 1
ATOM 840 O O . ARG A 1 104 ? 6.106 -2.881 -2.103 1.00 94.81 104 ARG A O 1
ATOM 847 N N . LYS A 1 105 ? 4.022 -2.788 -1.281 1.00 95.38 105 LYS A N 1
ATOM 848 C CA . LYS A 1 105 ? 3.579 -4.060 -1.874 1.00 95.38 105 LYS A CA 1
ATOM 849 C C . LYS A 1 105 ? 3.655 -4.044 -3.404 1.00 95.38 105 LYS A C 1
ATOM 851 O O . LYS A 1 105 ? 3.955 -5.074 -3.998 1.00 95.38 105 LYS A O 1
ATOM 856 N N . LEU A 1 106 ? 3.397 -2.899 -4.044 1.00 97.62 106 LEU A N 1
ATOM 857 C CA . LEU A 1 106 ? 3.558 -2.751 -5.492 1.00 97.62 106 LEU A CA 1
ATOM 858 C C . LEU A 1 106 ? 5.034 -2.853 -5.906 1.00 97.62 106 LEU A C 1
ATOM 860 O 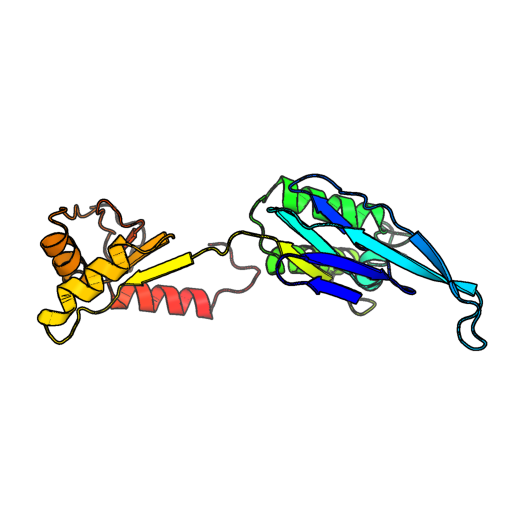O . LEU A 1 106 ? 5.348 -3.647 -6.790 1.00 97.62 106 LEU A O 1
ATOM 864 N N . SER A 1 107 ? 5.928 -2.127 -5.227 1.00 98.12 107 SER A N 1
ATOM 865 C CA . SER A 1 107 ? 7.379 -2.233 -5.435 1.00 98.12 107 SER A CA 1
ATOM 866 C C . SER A 1 107 ? 7.890 -3.661 -5.226 1.00 98.12 107 SER A C 1
ATOM 868 O O . SER A 1 107 ? 8.583 -4.182 -6.094 1.00 98.12 107 SER A O 1
ATOM 870 N N . THR A 1 108 ? 7.492 -4.335 -4.141 1.00 97.25 108 THR A N 1
ATOM 871 C CA . THR A 1 108 ? 7.866 -5.737 -3.894 1.00 97.25 108 THR A CA 1
ATOM 872 C C . THR A 1 108 ? 7.398 -6.642 -5.027 1.00 97.25 108 THR A C 1
ATOM 874 O O . THR A 1 108 ? 8.164 -7.465 -5.512 1.00 97.25 108 THR A O 1
ATOM 877 N N . LYS A 1 109 ? 6.145 -6.502 -5.482 1.00 97.69 109 LYS A N 1
ATOM 878 C CA . LYS A 1 109 ? 5.623 -7.324 -6.583 1.00 97.69 109 LYS A CA 1
ATOM 879 C C . LYS A 1 109 ? 6.440 -7.143 -7.864 1.00 97.69 109 LYS A C 1
ATOM 881 O O . LYS A 1 109 ? 6.666 -8.130 -8.552 1.00 97.69 109 LYS A O 1
ATOM 886 N N . LEU A 1 110 ? 6.893 -5.926 -8.166 1.00 98.19 110 LEU A N 1
ATOM 887 C CA . LEU A 1 110 ? 7.757 -5.654 -9.321 1.00 98.19 110 LEU A CA 1
ATOM 888 C C . LEU A 1 110 ? 9.125 -6.330 -9.184 1.00 98.19 110 LEU A C 1
ATOM 890 O O . LEU A 1 110 ? 9.541 -7.035 -10.099 1.00 98.19 110 LEU A O 1
ATOM 894 N N . VAL A 1 111 ? 9.778 -6.176 -8.028 1.00 98.12 111 VAL A N 1
ATOM 895 C CA . VAL A 1 111 ? 11.070 -6.821 -7.739 1.00 98.12 111 VAL A CA 1
ATOM 896 C C . VAL A 1 111 ? 10.949 -8.344 -7.799 1.00 98.12 111 VAL A C 1
ATOM 898 O O . VAL A 1 111 ? 11.749 -8.997 -8.460 1.00 98.12 111 VAL A O 1
ATOM 901 N N . ASN A 1 112 ? 9.914 -8.917 -7.181 1.00 97.62 112 ASN A N 1
ATOM 902 C CA . ASN A 1 112 ? 9.686 -10.361 -7.183 1.00 97.62 112 ASN A CA 1
ATOM 903 C C . ASN A 1 112 ? 9.437 -10.903 -8.592 1.00 97.62 112 ASN A C 1
ATOM 905 O O . ASN A 1 112 ? 9.916 -11.985 -8.909 1.00 97.62 112 ASN A O 1
ATOM 909 N N . MET A 1 113 ? 8.714 -10.173 -9.448 1.00 97.75 113 MET A N 1
ATOM 910 C CA . MET A 1 113 ? 8.534 -10.604 -10.836 1.00 97.75 113 MET A CA 1
ATOM 911 C C . MET A 1 113 ? 9.841 -10.589 -11.620 1.00 97.75 113 MET A C 1
ATOM 913 O O . MET A 1 113 ? 10.118 -11.549 -12.329 1.00 97.75 113 MET A O 1
ATOM 917 N N . ALA A 1 114 ? 10.663 -9.553 -11.464 1.00 97.56 114 ALA A N 1
ATOM 918 C CA . ALA A 1 114 ? 11.979 -9.519 -12.092 1.00 97.56 114 ALA A CA 1
ATOM 919 C C . ALA A 1 114 ? 12.887 -10.650 -11.575 1.00 97.56 114 ALA A C 1
ATOM 921 O O . ALA A 1 114 ? 13.537 -11.333 -12.360 1.00 97.56 114 ALA A O 1
ATOM 922 N N . TYR A 1 115 ? 12.846 -10.936 -10.272 1.00 97.19 115 TYR A N 1
ATOM 923 C CA . TYR A 1 115 ? 13.551 -12.069 -9.673 1.00 97.19 115 TYR A CA 1
ATOM 924 C C . TYR A 1 115 ? 13.098 -13.422 -10.250 1.00 97.19 115 TYR A C 1
ATOM 926 O O . TYR A 1 115 ? 13.922 -14.299 -10.509 1.00 97.19 115 TYR A O 1
ATOM 934 N N . VAL A 1 116 ? 11.794 -13.582 -10.503 1.00 97.00 116 VAL A N 1
ATOM 935 C CA . VAL A 1 116 ? 11.234 -14.760 -11.185 1.00 97.00 116 VAL A CA 1
ATOM 936 C C . VAL A 1 116 ? 11.713 -14.841 -12.636 1.00 97.00 116 VAL A C 1
ATOM 938 O O . VAL A 1 116 ? 12.125 -15.917 -13.064 1.00 97.00 116 VAL A O 1
ATOM 941 N N . ASN A 1 117 ? 11.718 -13.728 -13.379 1.00 97.25 117 ASN A N 1
ATOM 942 C CA . ASN A 1 117 ? 12.217 -13.688 -14.761 1.00 97.25 117 ASN A CA 1
ATOM 943 C C . ASN A 1 117 ? 13.689 -14.134 -14.854 1.00 97.25 117 ASN A C 1
ATOM 945 O O . ASN A 1 117 ? 14.095 -14.757 -15.834 1.00 97.25 117 ASN A O 1
ATOM 949 N N . ASP A 1 118 ? 14.471 -13.864 -13.808 1.00 96.75 118 ASP A N 1
ATOM 950 C CA . ASP A 1 118 ? 15.863 -14.290 -13.643 1.00 96.75 118 ASP A CA 1
ATOM 951 C C . ASP A 1 118 ? 16.025 -15.723 -13.093 1.00 96.75 118 ASP A C 1
ATOM 953 O O . ASP A 1 118 ? 17.121 -16.137 -12.718 1.00 96.75 118 ASP A O 1
ATOM 957 N N . ASN A 1 119 ? 14.956 -16.525 -13.059 1.00 95.19 119 ASN A N 1
ATOM 958 C CA . ASN A 1 119 ? 14.948 -17.877 -12.486 1.00 95.19 119 ASN A CA 1
ATOM 959 C C . ASN A 1 119 ? 15.475 -17.914 -11.043 1.00 95.19 119 ASN A C 1
ATOM 961 O O . ASN A 1 119 ? 16.229 -18.817 -10.669 1.00 95.19 119 ASN A O 1
ATOM 965 N N . TYR A 1 120 ? 15.093 -16.925 -10.233 1.00 95.56 120 TYR A N 1
ATOM 966 C CA . TYR A 1 120 ? 15.488 -16.791 -8.830 1.00 95.56 120 TYR A CA 1
ATOM 967 C C . TYR A 1 120 ? 17.001 -16.588 -8.609 1.00 95.56 120 TYR A C 1
ATOM 969 O O . TYR A 1 120 ? 17.504 -16.795 -7.502 1.00 95.56 120 TYR A O 1
ATOM 977 N N . HIS A 1 121 ? 17.730 -16.156 -9.639 1.00 94.88 121 HIS A N 1
ATOM 978 C CA . HIS A 1 121 ? 19.156 -15.834 -9.573 1.00 94.88 121 HIS A CA 1
ATOM 979 C C . HIS A 1 121 ? 19.382 -14.462 -10.223 1.00 94.88 121 HIS A C 1
ATOM 981 O O . HIS A 1 121 ? 19.602 -14.413 -11.435 1.00 94.88 121 HIS A O 1
ATOM 987 N N . PRO A 1 122 ? 19.297 -13.353 -9.457 1.00 93.75 122 PRO A N 1
ATOM 988 C CA . PRO A 1 122 ? 19.354 -12.011 -10.020 1.00 93.75 122 PRO A CA 1
ATOM 989 C C . PRO A 1 122 ? 20.697 -11.831 -10.719 1.00 93.75 122 PRO A C 1
ATOM 991 O O . PRO A 1 122 ? 21.741 -12.176 -10.159 1.00 93.75 122 PRO A O 1
ATOM 994 N N . LYS A 1 123 ? 20.667 -11.315 -11.945 1.00 92.00 123 LYS A N 1
ATOM 995 C CA . LYS A 1 123 ? 21.893 -11.054 -12.715 1.00 92.00 123 LYS A CA 1
ATOM 996 C C . LYS A 1 123 ? 22.446 -9.646 -12.496 1.00 92.00 123 LYS A C 1
ATOM 998 O O . LYS A 1 123 ? 23.573 -9.380 -12.902 1.00 92.00 123 LYS A O 1
ATOM 1003 N N . ASP A 1 124 ? 21.650 -8.787 -11.869 1.00 94.69 124 ASP A N 1
ATOM 1004 C CA . ASP A 1 124 ? 21.955 -7.400 -11.533 1.00 94.69 124 ASP A CA 1
ATOM 1005 C C . ASP A 1 124 ? 21.120 -6.953 -10.315 1.00 94.69 124 ASP A C 1
ATOM 1007 O O . ASP A 1 124 ? 20.229 -7.681 -9.859 1.00 94.69 124 ASP A O 1
ATOM 1011 N N . ASP A 1 125 ? 21.383 -5.754 -9.800 1.00 96.94 125 ASP A N 1
ATOM 1012 C CA . ASP A 1 125 ? 20.611 -5.138 -8.726 1.00 96.94 125 ASP A CA 1
ATOM 1013 C C . ASP A 1 125 ? 19.193 -4.757 -9.197 1.00 96.94 125 ASP A C 1
ATOM 1015 O O . ASP A 1 125 ? 18.965 -3.893 -10.051 1.00 96.94 125 ASP A O 1
ATOM 1019 N N . ILE A 1 126 ? 18.186 -5.371 -8.571 1.00 97.62 126 ILE A N 1
ATOM 1020 C CA . ILE A 1 126 ? 16.773 -5.150 -8.892 1.00 97.62 126 ILE A CA 1
ATOM 1021 C C . ILE A 1 126 ? 16.169 -4.155 -7.899 1.00 97.62 126 ILE A C 1
ATOM 1023 O O . ILE A 1 126 ? 15.926 -4.485 -6.738 1.00 97.62 126 ILE A O 1
ATOM 1027 N N . SER A 1 127 ? 15.868 -2.940 -8.363 1.00 97.69 127 SER A N 1
ATOM 1028 C CA . SER A 1 127 ? 15.305 -1.873 -7.528 1.00 97.69 127 SER A CA 1
ATOM 1029 C C . SER A 1 127 ? 14.002 -1.318 -8.100 1.00 97.69 127 SER A C 1
ATOM 1031 O O . SER A 1 127 ? 13.908 -1.020 -9.289 1.00 97.69 127 SER A O 1
ATOM 1033 N N . ALA A 1 128 ? 13.000 -1.118 -7.238 1.00 98.00 128 ALA A N 1
ATOM 1034 C CA . ALA A 1 128 ? 11.746 -0.451 -7.590 1.00 98.00 128 ALA A CA 1
ATOM 1035 C C . ALA A 1 128 ? 11.243 0.444 -6.449 1.00 98.00 128 ALA A C 1
ATOM 1037 O O . ALA A 1 128 ? 11.114 0.014 -5.301 1.00 98.00 128 ALA A O 1
ATOM 1038 N N . ALA A 1 129 ? 10.864 1.676 -6.771 1.00 98.06 129 ALA A N 1
ATOM 1039 C CA . ALA A 1 129 ? 10.327 2.657 -5.839 1.00 98.06 129 ALA A CA 1
ATOM 1040 C C . ALA A 1 129 ? 8.955 3.142 -6.312 1.00 98.06 129 ALA A C 1
ATOM 1042 O O . ALA A 1 129 ? 8.778 3.514 -7.468 1.00 98.06 129 ALA A O 1
ATOM 1043 N N . THR A 1 130 ? 7.984 3.168 -5.401 1.00 98.25 130 THR A N 1
ATOM 1044 C CA . THR A 1 130 ? 6.635 3.661 -5.686 1.00 98.25 130 THR A CA 1
ATOM 1045 C C . THR A 1 130 ? 6.312 4.834 -4.771 1.00 98.25 130 THR A C 1
ATOM 1047 O O . THR A 1 130 ? 6.374 4.715 -3.547 1.00 98.25 130 THR A O 1
ATOM 1050 N N . VAL A 1 131 ? 5.879 5.944 -5.355 1.00 97.50 131 VAL A N 1
ATOM 1051 C CA . VAL A 1 131 ? 5.191 7.032 -4.659 1.00 97.50 131 VAL A CA 1
ATOM 1052 C C . VAL A 1 131 ? 3.698 6.852 -4.882 1.00 97.50 131 VAL A C 1
ATOM 1054 O O . VAL A 1 131 ? 3.260 6.643 -6.010 1.00 97.50 131 VAL A O 1
ATOM 1057 N N . TYR A 1 132 ? 2.904 6.929 -3.817 1.00 96.31 132 TYR A N 1
ATOM 1058 C CA . TYR A 1 132 ? 1.454 6.771 -3.896 1.00 96.31 132 TYR A CA 1
ATOM 1059 C C . TYR A 1 132 ? 0.752 7.937 -3.202 1.00 96.31 132 TYR A C 1
ATOM 1061 O O . TYR A 1 132 ? 0.762 8.041 -1.971 1.00 96.31 132 TYR A O 1
ATOM 1069 N N . PHE A 1 133 ? 0.124 8.792 -4.007 1.00 95.25 133 PHE A N 1
ATOM 1070 C CA . PHE A 1 133 ? -0.664 9.930 -3.552 1.00 95.25 133 PHE A CA 1
ATOM 1071 C C . PHE A 1 133 ? -2.019 9.431 -3.065 1.00 95.25 133 PHE A C 1
ATOM 1073 O O . PHE A 1 133 ? -2.938 9.183 -3.842 1.00 95.25 133 PHE A O 1
ATOM 1080 N N . ARG A 1 134 ? -2.140 9.241 -1.754 1.00 92.31 134 ARG A N 1
ATOM 1081 C CA . ARG A 1 134 ? -3.325 8.646 -1.135 1.00 92.31 134 ARG A CA 1
ATOM 1082 C C . ARG A 1 134 ? -3.800 9.446 0.057 1.00 92.31 134 ARG A C 1
ATOM 1084 O O . ARG A 1 134 ? -3.022 10.134 0.716 1.00 92.31 134 ARG A O 1
ATOM 1091 N N . GLU A 1 135 ? -5.056 9.230 0.412 1.00 87.38 135 GLU A N 1
ATOM 1092 C CA . GLU A 1 135 ? -5.519 9.589 1.745 1.00 87.38 135 GLU A CA 1
ATOM 1093 C C . GLU A 1 135 ? -4.849 8.679 2.792 1.00 87.38 135 GLU A C 1
ATOM 1095 O O . GLU A 1 135 ? -4.854 7.445 2.646 1.00 87.38 135 GLU A O 1
ATOM 1100 N N . PRO A 1 136 ? -4.248 9.253 3.852 1.00 85.50 136 PRO A N 1
ATOM 1101 C CA . PRO A 1 136 ? -3.696 8.468 4.944 1.00 85.50 136 PRO A CA 1
ATOM 1102 C C . PRO A 1 136 ? -4.763 7.561 5.559 1.00 85.50 136 PRO A C 1
ATOM 1104 O O . PRO A 1 136 ? -5.837 8.015 5.954 1.00 85.50 136 PRO A O 1
ATOM 1107 N N . ARG A 1 137 ? -4.453 6.267 5.683 1.00 88.44 137 ARG A N 1
ATOM 1108 C CA . ARG A 1 137 ? -5.302 5.325 6.420 1.00 88.44 137 ARG A CA 1
ATOM 1109 C C . ARG A 1 137 ? -5.052 5.536 7.904 1.00 88.44 137 ARG A C 1
ATOM 1111 O O . ARG A 1 137 ? -3.989 5.173 8.397 1.00 88.44 137 ARG A O 1
ATOM 1118 N N . LYS A 1 138 ? -6.013 6.152 8.583 1.00 93.81 138 LYS A N 1
ATOM 1119 C CA . LYS A 1 138 ? -5.949 6.418 10.018 1.00 93.81 138 LYS A CA 1
ATOM 1120 C C . LYS A 1 138 ? -6.637 5.287 10.778 1.00 93.81 138 LYS A C 1
ATOM 1122 O O . LYS A 1 138 ? -7.756 4.911 10.428 1.00 93.81 138 LYS A O 1
ATOM 1127 N N . LEU A 1 139 ? -5.961 4.768 11.796 1.00 95.75 139 LEU A N 1
ATOM 1128 C CA . LEU A 1 139 ? -6.466 3.766 12.728 1.00 95.75 139 LEU A CA 1
ATOM 1129 C C . LEU A 1 139 ? -6.253 4.295 14.148 1.00 95.75 139 LEU A C 1
ATOM 1131 O O . LEU A 1 139 ? -5.146 4.725 14.467 1.00 95.75 139 LEU A O 1
ATOM 1135 N N . LEU A 1 140 ? -7.298 4.272 14.967 1.00 97.00 140 LEU A N 1
ATOM 1136 C CA . LEU A 1 140 ? -7.229 4.504 16.404 1.00 97.00 140 LEU A CA 1
ATOM 1137 C C . LEU A 1 140 ? -7.453 3.166 17.096 1.00 97.00 140 LEU A C 1
ATOM 1139 O O . LEU A 1 140 ? -8.484 2.534 16.875 1.00 97.00 140 LEU A O 1
ATOM 1143 N N . ILE A 1 141 ? -6.491 2.757 17.917 1.00 96.19 141 ILE A N 1
ATOM 1144 C CA . ILE A 1 141 ? -6.635 1.621 18.823 1.00 96.19 141 ILE A CA 1
ATOM 1145 C C . ILE A 1 141 ? -6.753 2.199 20.225 1.00 96.19 141 ILE A C 1
ATOM 1147 O O . ILE A 1 141 ? -5.831 2.853 20.711 1.00 96.19 141 ILE A O 1
ATOM 1151 N N . THR A 1 142 ? -7.898 1.977 20.852 1.00 95.94 142 THR A N 1
ATOM 1152 C CA . THR A 1 142 ? -8.177 2.407 22.214 1.00 95.94 142 THR A CA 1
ATOM 1153 C C . THR A 1 142 ? -8.064 1.197 23.129 1.00 95.94 142 THR A C 1
ATOM 1155 O O . THR A 1 142 ? -8.849 0.261 23.022 1.00 95.94 142 THR A O 1
ATOM 1158 N N . THR A 1 143 ? -7.056 1.198 23.998 1.00 94.38 143 THR A N 1
ATOM 1159 C CA . THR A 1 143 ? -6.738 0.084 24.895 1.00 94.38 143 THR A CA 1
ATOM 1160 C C . THR A 1 143 ? -6.286 0.611 26.246 1.00 94.38 143 THR A C 1
ATOM 1162 O O . THR A 1 143 ? -5.656 1.667 26.308 1.00 94.38 143 THR A O 1
ATOM 1165 N N . GLY A 1 144 ? -6.595 -0.140 27.302 1.00 90.38 144 GLY A N 1
ATOM 1166 C CA . GLY A 1 144 ? -6.370 0.264 28.685 1.00 90.38 144 GLY A CA 1
ATOM 1167 C C . GLY A 1 144 ? -7.310 1.400 29.122 1.00 90.38 144 GLY A C 1
ATOM 1168 O O . GLY A 1 144 ? -7.308 2.470 28.510 1.00 90.38 144 GLY A O 1
ATOM 1169 N N . PRO A 1 145 ? -8.114 1.214 30.181 1.00 88.44 145 PRO A N 1
ATOM 1170 C CA . PRO A 1 145 ? -8.913 2.307 30.715 1.00 88.44 145 PRO A CA 1
ATOM 1171 C C . PRO A 1 145 ? -7.999 3.398 31.311 1.00 88.44 145 PRO A C 1
ATOM 1173 O O . PRO A 1 145 ? -6.893 3.087 31.771 1.00 88.44 145 PRO A O 1
ATOM 1176 N N . PRO A 1 146 ? -8.431 4.671 31.341 1.00 90.75 146 PRO A N 1
ATOM 1177 C CA . PRO A 1 146 ? -7.718 5.712 32.067 1.00 90.75 146 PRO A CA 1
ATOM 1178 C C . PRO A 1 146 ? -7.591 5.350 33.552 1.00 90.75 146 PRO A C 1
ATOM 1180 O O . PRO A 1 146 ? -8.486 4.734 34.127 1.00 90.75 146 PRO A O 1
ATOM 1183 N N . PHE A 1 147 ? -6.481 5.742 34.181 1.00 90.75 147 PHE A N 1
ATOM 1184 C CA . PHE A 1 147 ? -6.289 5.518 35.617 1.00 90.75 147 PHE A CA 1
ATOM 1185 C C . PHE A 1 147 ? -7.281 6.349 36.448 1.00 90.75 147 PHE A C 1
ATOM 1187 O O . PHE A 1 147 ? -7.974 5.816 37.313 1.00 90.75 147 PHE A O 1
ATOM 1194 N N . ASP A 1 148 ? -7.393 7.644 36.135 1.00 93.81 148 ASP A N 1
ATOM 1195 C CA . ASP A 1 148 ? -8.350 8.550 36.770 1.00 93.81 148 ASP A CA 1
ATOM 1196 C C . ASP A 1 148 ? -9.641 8.642 35.954 1.00 93.81 148 ASP A C 1
ATOM 1198 O O . ASP A 1 148 ? -9.608 9.003 34.775 1.00 93.81 148 ASP A O 1
ATOM 1202 N N . LYS A 1 149 ? -10.788 8.415 36.606 1.00 89.44 149 LYS A N 1
ATOM 1203 C CA . LYS A 1 149 ? -12.126 8.472 35.980 1.00 89.44 149 LYS A CA 1
ATOM 1204 C C . LYS A 1 149 ? -12.443 9.811 35.313 1.00 89.44 149 LYS A C 1
ATOM 1206 O O . LYS A 1 149 ? -13.219 9.860 34.366 1.00 89.44 149 LYS A O 1
ATOM 1211 N N . GLU A 1 150 ? -11.850 10.906 35.781 1.00 92.00 150 GLU A N 1
ATOM 1212 C CA . GLU A 1 150 ? -12.035 12.236 35.182 1.00 92.00 150 GLU A CA 1
ATOM 1213 C C . GLU A 1 150 ? -11.533 12.297 33.727 1.00 92.00 150 GLU A C 1
ATOM 1215 O O . GLU A 1 150 ? -11.990 13.126 32.939 1.00 92.00 150 GLU A O 1
ATOM 1220 N N . ASN A 1 151 ? -10.633 11.386 33.339 1.00 94.44 151 ASN A N 1
ATOM 1221 C CA . ASN A 1 151 ? -10.116 11.281 31.978 1.00 94.44 151 ASN A CA 1
ATOM 1222 C C . ASN A 1 151 ? -11.005 10.443 31.040 1.00 94.44 151 ASN A C 1
ATOM 1224 O O . ASN A 1 151 ? -10.745 10.432 29.833 1.00 94.44 151 ASN A O 1
ATOM 1228 N N . ASP A 1 152 ? -12.061 9.792 31.539 1.00 94.31 152 ASP A N 1
ATOM 1229 C CA . ASP A 1 152 ? -12.979 8.981 30.726 1.00 94.31 152 ASP A CA 1
ATOM 1230 C C . ASP A 1 152 ? -13.624 9.827 29.615 1.00 94.31 152 ASP A C 1
ATOM 1232 O O . ASP A 1 152 ? -13.595 9.462 28.437 1.00 94.31 152 ASP A O 1
ATOM 1236 N N . ALA A 1 153 ? -14.100 11.028 29.959 1.00 93.94 153 ALA A N 1
ATOM 1237 C CA . ALA A 1 153 ? -14.692 11.958 28.998 1.00 93.94 153 ALA A CA 1
ATOM 1238 C C . ALA A 1 153 ? -13.695 12.387 27.904 1.00 93.94 153 ALA A C 1
ATOM 1240 O O . ALA A 1 153 ? -14.062 12.549 26.736 1.00 93.94 153 ALA A O 1
ATOM 1241 N N . LYS A 1 154 ? -12.412 12.538 28.259 1.00 94.75 154 LYS A N 1
ATOM 1242 C CA . LYS A 1 154 ? -11.350 12.887 27.308 1.00 94.75 154 LYS A CA 1
ATOM 1243 C C . LYS A 1 154 ? -11.097 11.746 26.325 1.00 94.75 154 LYS A C 1
ATOM 1245 O O . LYS A 1 154 ? -11.048 11.995 25.120 1.00 94.75 154 LYS A O 1
ATOM 1250 N N . LEU A 1 155 ? -10.986 10.513 26.823 1.00 95.12 155 LEU A N 1
ATOM 1251 C CA . LEU A 1 155 ? -10.824 9.314 25.996 1.00 95.12 155 LEU A CA 1
ATOM 1252 C C . LEU A 1 155 ? -11.949 9.196 24.962 1.00 95.12 155 LEU A C 1
ATOM 1254 O O . LEU A 1 155 ? -11.712 8.982 23.773 1.00 95.12 155 LEU A O 1
ATOM 1258 N N . VAL A 1 156 ? -13.182 9.384 25.423 1.00 95.56 156 VAL A N 1
ATOM 1259 C CA . VAL A 1 156 ? -14.386 9.256 24.602 1.00 95.56 156 VAL A CA 1
ATOM 1260 C C . VAL A 1 156 ? -14.472 10.358 23.558 1.00 95.56 156 VAL A C 1
ATOM 1262 O O . VAL A 1 156 ? -14.866 10.098 22.421 1.00 95.56 156 VAL A O 1
ATOM 1265 N N . ASN A 1 157 ? -14.065 11.581 23.900 1.00 95.69 157 ASN A N 1
ATOM 1266 C CA . ASN A 1 157 ? -14.040 12.681 22.947 1.00 95.69 157 ASN A CA 1
ATOM 1267 C C . ASN A 1 157 ? -13.025 12.440 21.814 1.00 95.69 157 ASN A C 1
ATOM 1269 O O . ASN A 1 157 ? -13.353 12.669 20.648 1.00 95.69 157 ASN A O 1
ATOM 1273 N N . GLU A 1 158 ? -11.832 11.922 22.124 1.00 96.12 158 GLU A N 1
ATOM 1274 C CA . GLU A 1 158 ? -10.852 11.508 21.108 1.00 96.12 158 GLU A CA 1
ATOM 1275 C C . GLU A 1 158 ? -11.419 10.394 20.216 1.00 96.12 158 GLU A C 1
ATOM 1277 O O . GLU A 1 158 ? -11.416 10.508 18.988 1.00 96.12 158 GLU A O 1
ATOM 1282 N N . PHE A 1 159 ? -12.003 9.354 20.821 1.00 97.06 159 PHE A N 1
ATOM 1283 C CA . PHE A 1 159 ? -12.622 8.244 20.095 1.00 97.06 159 PHE A CA 1
ATOM 1284 C C . PHE A 1 159 ? -13.762 8.700 19.172 1.00 97.06 159 PHE A C 1
ATOM 1286 O O . PHE A 1 159 ? -13.847 8.302 18.007 1.00 97.06 159 PHE A O 1
ATOM 1293 N N . LYS A 1 160 ? -14.651 9.565 19.662 1.00 95.88 160 LYS A N 1
ATOM 1294 C CA . LYS A 1 160 ? -15.803 10.062 18.902 1.00 95.88 160 LYS A CA 1
ATOM 1295 C C . LYS A 1 160 ? -15.373 10.913 17.708 1.00 95.88 160 LYS A C 1
ATOM 1297 O O . LYS A 1 160 ? -15.933 10.751 16.623 1.00 95.88 160 LYS A O 1
ATOM 1302 N N . ASN A 1 161 ? -14.388 11.791 17.896 1.00 96.56 161 ASN A N 1
ATOM 1303 C CA . ASN A 1 161 ? -13.965 12.759 16.881 1.00 96.56 161 ASN A CA 1
ATOM 1304 C C . ASN A 1 161 ? -12.931 12.206 15.889 1.00 96.56 161 ASN A C 1
ATOM 1306 O O . ASN A 1 161 ? -12.658 12.844 14.865 1.00 96.56 161 ASN A O 1
ATOM 1310 N N . PHE A 1 162 ? -12.360 11.028 16.152 1.00 97.12 162 PHE A N 1
ATOM 1311 C CA . PHE A 1 162 ? -11.373 10.423 15.270 1.00 97.12 162 PHE A CA 1
ATOM 1312 C C . PHE A 1 162 ? -11.958 10.065 13.894 1.00 97.12 162 PHE A C 1
ATOM 1314 O O . PHE A 1 162 ? -12.887 9.265 13.761 1.00 97.12 162 PHE A O 1
ATOM 1321 N N . LYS A 1 163 ? -11.366 10.641 12.840 1.00 94.38 163 LYS A N 1
ATOM 1322 C CA . LYS A 1 163 ? -11.727 10.392 11.435 1.00 94.38 163 LYS A CA 1
ATOM 1323 C C . LYS A 1 163 ? -10.864 9.270 10.858 1.00 94.38 163 LYS A C 1
ATOM 1325 O O . LYS A 1 163 ? -9.826 9.528 10.248 1.00 94.38 163 LYS A O 1
ATOM 1330 N N . GLY A 1 164 ? -11.292 8.031 11.066 1.00 94.88 164 GLY A N 1
ATOM 1331 C CA . GLY A 1 164 ? -10.613 6.832 10.586 1.00 94.88 164 GLY A CA 1
ATOM 1332 C C . GLY A 1 164 ? -11.258 5.567 11.135 1.00 94.88 164 GLY A C 1
ATOM 1333 O O . GLY A 1 164 ? -12.370 5.620 11.658 1.00 94.88 164 GLY A O 1
ATOM 1334 N N . LYS A 1 165 ? -10.549 4.443 11.014 1.00 97.19 165 LYS A N 1
ATOM 1335 C CA . LYS A 1 165 ? -10.965 3.181 11.626 1.00 97.19 165 LYS A CA 1
ATOM 1336 C C . LYS A 1 165 ? -10.744 3.228 13.134 1.00 97.19 165 LYS A C 1
ATOM 1338 O O . LYS A 1 165 ? -9.712 3.735 13.572 1.00 97.19 165 LYS A O 1
ATOM 1343 N N . LYS A 1 166 ? -11.692 2.717 13.910 1.00 98.00 166 LYS A N 1
ATOM 1344 C CA . LYS A 1 166 ? -11.671 2.775 15.375 1.00 98.00 166 LYS A CA 1
ATOM 1345 C C . LYS A 1 166 ? -11.812 1.386 15.970 1.00 98.00 166 LYS A C 1
ATOM 1347 O O . LYS A 1 166 ? -12.787 0.698 15.693 1.00 98.00 166 LYS A O 1
ATOM 1352 N N . VAL A 1 167 ? -10.845 0.995 16.787 1.00 97.62 167 VAL A N 1
ATOM 1353 C CA . VAL A 1 167 ? -10.794 -0.308 17.447 1.00 97.62 167 VAL A CA 1
ATOM 1354 C C . VAL A 1 167 ? -10.784 -0.090 18.950 1.00 97.62 167 VAL A C 1
ATOM 1356 O O . VAL A 1 167 ? -10.011 0.730 19.444 1.00 97.62 167 VAL A O 1
ATOM 1359 N N . ILE A 1 168 ? -11.631 -0.822 19.663 1.00 97.38 168 ILE A N 1
ATOM 1360 C CA . ILE A 1 168 ? -11.634 -0.872 21.123 1.00 97.38 168 ILE A CA 1
ATOM 1361 C C . ILE A 1 168 ? -11.076 -2.232 21.535 1.00 97.38 168 ILE A C 1
ATOM 1363 O O . ILE A 1 168 ? -11.593 -3.263 21.115 1.00 97.38 168 ILE A O 1
ATOM 1367 N N . CYS A 1 169 ? -10.035 -2.234 22.360 1.00 95.62 169 CYS A N 1
ATOM 1368 C CA . CYS A 1 169 ? -9.436 -3.444 22.907 1.00 95.62 169 CYS A CA 1
ATOM 1369 C C . CYS A 1 169 ? -9.581 -3.428 24.436 1.00 95.62 169 CYS A C 1
ATOM 1371 O O . CYS A 1 169 ? -8.974 -2.601 25.125 1.00 95.62 169 CYS A O 1
ATOM 1373 N N . GLY A 1 170 ? -10.371 -4.361 24.963 1.00 94.50 170 GLY A N 1
ATOM 1374 C CA . GLY A 1 170 ? -10.558 -4.591 26.395 1.00 94.50 170 GLY A CA 1
ATOM 1375 C C . GLY A 1 170 ? -11.954 -4.228 26.890 1.00 94.50 170 GLY A C 1
ATOM 1376 O O . GLY A 1 170 ? -12.469 -3.153 26.584 1.00 94.50 170 GLY A O 1
ATOM 1377 N N . ALA A 1 171 ? -12.524 -5.113 27.714 1.00 92.44 171 ALA A N 1
ATOM 1378 C CA . ALA A 1 171 ? -13.884 -4.993 28.241 1.00 92.44 171 ALA A CA 1
ATOM 1379 C C . ALA A 1 171 ? -14.094 -3.682 29.010 1.00 92.44 171 ALA A C 1
ATOM 1381 O O . ALA A 1 171 ? -14.948 -2.887 28.645 1.00 92.44 171 ALA A O 1
ATOM 1382 N N . THR A 1 172 ? -13.234 -3.380 29.989 1.00 93.62 172 THR A N 1
ATOM 1383 C CA . THR A 1 172 ? -13.355 -2.150 30.792 1.00 93.62 172 THR A CA 1
ATOM 1384 C C . THR A 1 172 ? -13.250 -0.880 29.947 1.00 93.62 172 THR A C 1
ATOM 1386 O O . THR A 1 172 ? -13.961 0.092 30.188 1.00 93.62 172 THR A O 1
ATOM 1389 N N . THR A 1 173 ? -12.380 -0.877 28.935 1.00 95.12 173 THR A N 1
ATOM 1390 C CA . THR A 1 173 ? -12.267 0.235 27.984 1.00 95.12 173 THR A CA 1
ATOM 1391 C C . THR A 1 173 ? -13.557 0.392 27.175 1.00 95.12 173 THR A C 1
ATOM 1393 O O . THR A 1 173 ? -14.039 1.509 26.994 1.00 95.12 173 THR A O 1
ATOM 1396 N N . GLY A 1 174 ? -14.129 -0.727 26.720 1.00 95.94 174 GLY A N 1
ATOM 1397 C CA . GLY A 1 174 ? -15.430 -0.774 26.058 1.00 95.94 174 GLY A CA 1
ATOM 1398 C C . GLY A 1 174 ? -16.545 -0.231 26.940 1.00 95.94 174 GLY A C 1
ATOM 1399 O O . GLY A 1 174 ? -17.255 0.671 26.508 1.00 95.94 174 GLY A O 1
ATOM 1400 N N . ASP A 1 175 ? -16.644 -0.689 28.186 1.00 95.00 175 ASP A N 1
ATOM 1401 C CA . ASP A 1 175 ? -17.670 -0.263 29.142 1.00 95.00 175 ASP A CA 1
ATOM 1402 C C . ASP A 1 175 ? -17.632 1.244 29.406 1.00 95.00 175 ASP A C 1
ATOM 1404 O O . ASP A 1 175 ? -18.677 1.892 29.464 1.00 95.00 175 ASP A O 1
ATOM 1408 N N . ILE A 1 176 ? -16.436 1.831 29.527 1.00 95.44 176 ILE A N 1
ATOM 1409 C CA . ILE A 1 176 ? -16.279 3.284 29.686 1.00 95.44 176 ILE A CA 1
ATOM 1410 C C . ILE A 1 176 ? -16.820 4.011 28.454 1.00 95.44 176 ILE A C 1
ATOM 1412 O O . ILE A 1 176 ? -17.613 4.942 28.587 1.00 95.44 176 ILE A O 1
ATOM 1416 N N . ILE A 1 177 ? -16.430 3.583 27.250 1.00 96.44 177 ILE A N 1
ATOM 1417 C CA . ILE A 1 177 ? -16.865 4.240 26.012 1.00 96.44 177 ILE A CA 1
ATOM 1418 C C . ILE A 1 177 ? -18.373 4.061 25.795 1.00 96.44 177 ILE A C 1
ATOM 1420 O O . ILE A 1 177 ? -19.051 5.012 25.409 1.00 96.44 177 ILE A O 1
ATOM 1424 N N . SER A 1 178 ? -18.900 2.874 26.092 1.00 96.62 178 SER A N 1
ATOM 1425 C CA . SER A 1 178 ? -20.325 2.531 26.069 1.00 96.62 178 SER A CA 1
ATOM 1426 C C . SER A 1 178 ? -21.137 3.432 26.994 1.00 96.62 178 SER A C 1
ATOM 1428 O O . SER A 1 178 ? -22.067 4.108 26.543 1.00 96.62 178 SER A O 1
ATOM 1430 N N . ARG A 1 179 ? -20.720 3.535 28.263 1.00 95.69 179 ARG A N 1
ATOM 1431 C CA . ARG A 1 179 ? -21.358 4.371 29.285 1.00 95.69 179 ARG A CA 1
ATOM 1432 C C . ARG A 1 179 ? -21.391 5.841 28.879 1.00 95.69 179 ARG A C 1
ATOM 1434 O O . ARG A 1 179 ? -22.445 6.465 28.923 1.00 95.69 179 ARG A O 1
ATOM 1441 N N . GLU A 1 180 ? -20.250 6.397 28.485 1.00 95.12 180 GLU A N 1
ATOM 1442 C CA . GLU A 1 180 ? -20.123 7.829 28.183 1.00 95.12 180 GLU A CA 1
ATOM 1443 C C . GLU A 1 180 ? -20.817 8.226 26.870 1.00 95.12 180 GLU A C 1
ATOM 1445 O O . GLU A 1 180 ? -21.278 9.359 26.724 1.00 95.12 180 GLU A O 1
ATOM 1450 N N . LEU A 1 181 ? -20.912 7.309 25.900 1.00 95.25 181 LEU A N 1
ATOM 1451 C CA . LEU A 1 181 ? -21.646 7.545 24.652 1.00 95.25 181 LEU A CA 1
ATOM 1452 C C . LEU A 1 181 ? -23.125 7.162 24.732 1.00 95.25 181 LEU A C 1
ATOM 1454 O O . LEU A 1 181 ? -23.870 7.513 23.814 1.00 95.25 181 LEU A O 1
ATOM 1458 N N . ASN A 1 182 ? -23.544 6.474 25.797 1.00 96.06 182 ASN A N 1
ATOM 1459 C CA . ASN A 1 182 ? -24.856 5.846 25.924 1.00 96.06 182 ASN A CA 1
ATOM 1460 C C . ASN A 1 182 ? -25.178 4.962 24.701 1.00 96.06 182 ASN A C 1
ATOM 1462 O O . ASN A 1 182 ? -26.195 5.137 24.025 1.00 96.06 182 ASN A O 1
ATOM 1466 N N . VAL A 1 183 ? -24.243 4.066 24.372 1.00 96.25 183 VAL A N 1
ATOM 1467 C CA . VAL A 1 183 ? -24.315 3.135 23.237 1.00 96.25 183 VAL A CA 1
ATOM 1468 C C . VAL A 1 183 ? -23.980 1.738 23.735 1.00 96.25 183 VAL A C 1
ATOM 1470 O O . VAL A 1 183 ? -22.878 1.524 24.221 1.00 96.25 183 VAL A O 1
ATOM 1473 N N . GLU A 1 184 ? -24.900 0.795 23.562 1.00 95.75 184 GLU A N 1
ATOM 1474 C CA . GLU A 1 184 ? -24.730 -0.582 24.030 1.00 95.75 184 GLU A CA 1
ATOM 1475 C C . GLU A 1 184 ? -23.649 -1.351 23.250 1.00 95.75 184 GLU A C 1
ATOM 1477 O O . GLU A 1 184 ? -23.373 -1.073 22.075 1.00 95.75 184 GLU A O 1
ATOM 1482 N N . ILE A 1 185 ? -23.036 -2.315 23.943 1.00 95.94 185 ILE A N 1
ATOM 1483 C CA . ILE A 1 185 ? -22.123 -3.309 23.377 1.00 95.94 185 ILE A CA 1
ATOM 1484 C C . ILE A 1 185 ? -22.882 -4.631 23.298 1.00 95.94 185 ILE A C 1
ATOM 1486 O O . ILE A 1 185 ? -23.474 -5.066 24.282 1.00 95.94 185 ILE A O 1
ATOM 1490 N N . GLU A 1 186 ? -22.846 -5.262 22.130 1.00 95.12 186 GLU A N 1
ATOM 1491 C CA . GLU A 1 186 ? -23.432 -6.575 21.879 1.00 95.12 186 GLU A CA 1
ATOM 1492 C C . GLU A 1 186 ? -22.308 -7.591 21.676 1.00 95.12 186 GLU A C 1
ATOM 1494 O O . GLU A 1 186 ? -21.535 -7.488 20.721 1.00 95.12 186 GLU A O 1
ATOM 1499 N N . ASP A 1 187 ? -22.196 -8.569 22.570 1.00 92.19 187 ASP A N 1
ATOM 1500 C CA . ASP A 1 187 ? -21.194 -9.625 22.440 1.00 92.19 187 ASP A CA 1
ATOM 1501 C C . ASP A 1 187 ? -21.577 -10.613 21.336 1.00 92.19 187 ASP A C 1
ATOM 1503 O O . ASP A 1 187 ? -22.723 -11.064 21.242 1.00 92.19 187 ASP A O 1
ATOM 1507 N N . SER A 1 188 ? -20.602 -10.974 20.501 1.00 91.12 188 SER A N 1
ATOM 1508 C CA . SER A 1 188 ? -20.763 -12.092 19.581 1.00 91.12 188 SER A CA 1
ATOM 1509 C C . SER A 1 188 ? -20.587 -13.411 20.327 1.00 91.12 188 SER A C 1
ATOM 1511 O O . SER A 1 188 ? -19.804 -13.526 21.268 1.00 91.12 188 SER A O 1
ATOM 1513 N N . PHE A 1 189 ? -21.283 -14.442 19.859 1.00 88.88 189 PHE A N 1
ATOM 1514 C CA . PHE A 1 189 ? -21.062 -15.828 20.281 1.00 88.88 189 PHE A CA 1
ATOM 1515 C C . PHE A 1 189 ? -20.280 -16.630 19.231 1.00 88.88 189 PHE A C 1
ATOM 1517 O O . PHE A 1 189 ? -20.092 -17.838 19.378 1.00 88.88 189 PHE A O 1
ATOM 1524 N N . GLU A 1 190 ? -19.835 -15.972 18.159 1.00 88.50 190 GLU A N 1
ATOM 1525 C CA . GLU A 1 190 ? -19.052 -16.582 17.093 1.00 88.50 190 GLU A CA 1
ATOM 1526 C C . GLU A 1 190 ? -17.556 -16.530 17.423 1.00 88.50 190 GLU A C 1
ATOM 1528 O O . GLU A 1 190 ? -16.941 -15.465 17.486 1.00 88.50 190 GLU A O 1
ATOM 1533 N N . PHE A 1 191 ? -16.964 -17.709 17.610 1.00 87.00 191 PHE A N 1
ATOM 1534 C CA . PHE A 1 191 ? -15.530 -17.869 17.827 1.00 87.00 191 PHE A CA 1
ATOM 1535 C C . PHE A 1 191 ? -14.832 -18.073 16.484 1.00 87.00 191 PHE A C 1
ATOM 1537 O O . PHE A 1 191 ? -14.773 -19.185 15.960 1.00 87.00 191 PHE A O 1
ATOM 1544 N N . THR A 1 192 ? -14.300 -16.990 15.922 1.00 84.44 192 THR A N 1
ATOM 1545 C CA . THR A 1 192 ? -13.522 -17.039 14.673 1.00 84.44 192 THR A CA 1
ATOM 1546 C C . THR A 1 192 ? -12.083 -17.500 14.888 1.00 84.44 192 THR A C 1
ATOM 1548 O O . THR A 1 192 ? -11.433 -17.957 13.953 1.00 84.44 192 THR A O 1
ATOM 1551 N N . ASP A 1 193 ? -11.574 -17.361 16.111 1.00 85.69 193 ASP A N 1
ATOM 1552 C CA . ASP A 1 193 ? -10.225 -17.745 16.507 1.00 85.69 193 ASP A CA 1
ATOM 1553 C C . ASP A 1 193 ? -10.311 -18.580 17.798 1.00 85.69 193 ASP A C 1
ATOM 1555 O O . ASP A 1 193 ? -10.875 -18.096 18.778 1.00 85.69 193 ASP A O 1
ATOM 1559 N N . PRO A 1 194 ? -9.800 -19.825 17.823 1.00 87.50 194 PRO A N 1
ATOM 1560 C CA . PRO A 1 194 ? -9.918 -20.701 18.988 1.00 87.50 194 PRO A CA 1
ATOM 1561 C C . PRO A 1 194 ? -9.106 -20.230 20.204 1.00 87.50 194 PRO A C 1
ATOM 1563 O O . PRO A 1 194 ? -9.395 -20.666 21.317 1.00 87.50 194 PRO A O 1
ATOM 1566 N N . ASP A 1 195 ? -8.110 -19.359 20.013 1.00 88.56 195 ASP A N 1
ATOM 1567 C CA . ASP A 1 195 ? -7.242 -18.875 21.093 1.00 88.56 195 ASP A CA 1
ATOM 1568 C C . ASP A 1 195 ? -7.715 -17.537 21.682 1.00 88.56 195 ASP A C 1
ATOM 1570 O O . ASP A 1 195 ? -7.133 -17.054 22.656 1.00 88.56 195 ASP A O 1
ATOM 1574 N N . LEU A 1 196 ? -8.731 -16.906 21.084 1.00 91.12 196 LEU A N 1
ATOM 1575 C CA . LEU A 1 196 ? -9.237 -15.601 21.501 1.00 91.12 196 LEU A CA 1
ATOM 1576 C C . LEU A 1 196 ? -10.728 -15.664 21.860 1.00 91.12 196 LEU A C 1
ATOM 1578 O O . LEU A 1 196 ? -11.488 -16.420 21.254 1.00 91.12 196 LEU A O 1
ATOM 1582 N N . PRO A 1 197 ? -11.183 -14.837 22.817 1.00 89.88 197 PRO A N 1
ATOM 1583 C CA . PRO A 1 197 ? -12.608 -14.604 23.016 1.00 89.88 197 PRO A CA 1
ATOM 1584 C C . PRO A 1 197 ? -13.273 -14.050 21.746 1.00 89.88 197 PRO A C 1
ATOM 1586 O O . PRO A 1 197 ? -12.590 -13.454 20.903 1.00 89.88 197 PRO A O 1
ATOM 1589 N N . PRO A 1 198 ? -14.602 -14.199 21.614 1.00 91.56 198 PRO A N 1
ATOM 1590 C CA . PRO A 1 198 ? -15.318 -13.639 20.484 1.00 91.56 198 PRO A CA 1
ATOM 1591 C C . PRO A 1 198 ? -15.249 -12.109 20.531 1.00 91.56 198 PRO A C 1
ATOM 1593 O O . PRO A 1 198 ? -15.010 -11.495 21.575 1.00 91.56 198 PRO A O 1
ATOM 1596 N N . ILE A 1 199 ? -15.439 -11.488 19.372 1.00 94.38 199 ILE A N 1
ATOM 1597 C CA . ILE A 1 199 ? -15.521 -10.030 19.273 1.00 94.38 199 ILE A CA 1
ATOM 1598 C C . ILE A 1 199 ? -16.851 -9.526 19.839 1.00 94.38 199 ILE A C 1
ATOM 1600 O O . ILE A 1 199 ? -17.822 -10.273 19.941 1.00 94.38 199 ILE A O 1
ATOM 1604 N N . SER A 1 200 ? -16.920 -8.229 20.104 1.00 95.00 200 SER A N 1
ATOM 1605 C CA . SER A 1 200 ? -18.179 -7.541 20.384 1.00 95.00 200 SER A CA 1
ATOM 1606 C C . SER A 1 200 ? -18.460 -6.494 19.305 1.00 95.00 200 SER A C 1
ATOM 1608 O O . SER A 1 200 ? -17.588 -6.090 18.523 1.00 95.00 200 SER A O 1
ATOM 1610 N N . HIS A 1 201 ? -19.698 -6.025 19.261 1.00 96.00 201 HIS A N 1
ATOM 1611 C CA . HIS A 1 201 ? -20.161 -4.997 18.348 1.00 96.00 201 HIS A CA 1
ATOM 1612 C C . HIS A 1 201 ? -20.625 -3.776 19.130 1.00 96.00 201 HIS A C 1
ATOM 1614 O O . HIS A 1 201 ? -21.322 -3.880 20.131 1.00 96.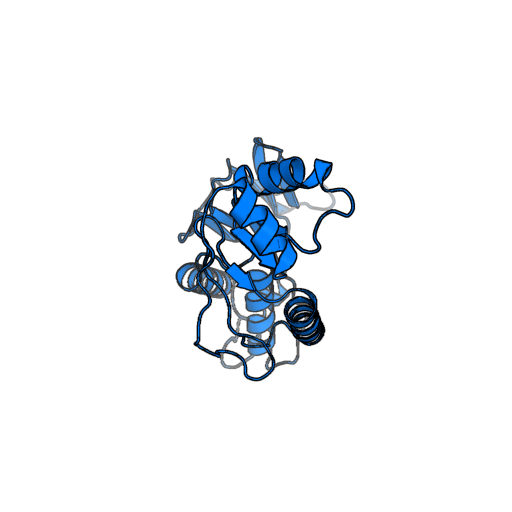00 201 HIS A O 1
ATOM 1620 N N . MET A 1 202 ? -20.235 -2.595 18.658 1.00 96.06 202 MET A N 1
ATOM 1621 C CA . MET A 1 202 ? -20.641 -1.327 19.248 1.00 96.06 202 MET A CA 1
ATOM 1622 C C . MET A 1 202 ? -20.774 -0.285 18.145 1.00 96.06 202 MET A C 1
ATOM 1624 O O . MET A 1 202 ? -19.862 -0.094 17.333 1.00 96.06 202 MET A O 1
ATOM 1628 N N . LYS A 1 203 ? -21.893 0.441 18.119 1.00 96.12 203 LYS A N 1
ATOM 1629 C CA . LYS A 1 203 ? -22.097 1.501 17.128 1.00 96.12 203 LYS A CA 1
ATOM 1630 C C . LYS A 1 203 ? -21.000 2.563 17.247 1.00 96.12 203 LYS A C 1
ATOM 1632 O O . LYS A 1 203 ? -20.842 3.217 18.272 1.00 96.12 203 LYS A O 1
ATOM 1637 N N . GLY A 1 204 ? -20.286 2.793 16.147 1.00 94.38 204 GLY A N 1
ATOM 1638 C CA . GLY A 1 204 ? -19.215 3.789 16.074 1.00 94.38 204 GLY A CA 1
ATOM 1639 C C . GLY A 1 204 ? -17.809 3.240 16.334 1.00 94.38 204 GLY A C 1
ATOM 1640 O O . GLY A 1 204 ? -16.859 4.002 16.144 1.00 94.38 204 GLY A O 1
ATOM 1641 N N . ALA A 1 205 ? -17.669 1.963 16.695 1.00 97.06 205 ALA A N 1
ATOM 1642 C CA . ALA A 1 205 ? -16.427 1.203 16.586 1.00 97.06 205 ALA A CA 1
ATOM 1643 C C . ALA A 1 205 ? -16.464 0.341 15.312 1.00 97.06 205 ALA A C 1
ATOM 1645 O O . ALA A 1 205 ? -17.522 -0.134 14.906 1.00 97.06 205 ALA A O 1
ATOM 1646 N N . ASP A 1 206 ? -15.315 0.144 14.672 1.00 97.31 206 ASP A N 1
ATOM 1647 C CA . ASP A 1 206 ? -15.164 -0.810 13.569 1.00 97.31 206 ASP A CA 1
ATOM 1648 C C . ASP A 1 206 ? -14.850 -2.226 14.069 1.00 97.31 206 ASP A C 1
ATOM 1650 O O . ASP A 1 206 ? -15.065 -3.187 13.336 1.00 97.31 206 ASP A O 1
ATOM 1654 N N . LEU A 1 207 ? -14.316 -2.347 15.287 1.00 95.88 207 LEU A N 1
ATOM 1655 C CA . LEU A 1 207 ? -13.983 -3.613 15.930 1.00 95.88 207 LEU A CA 1
ATOM 1656 C C . LEU A 1 207 ? -13.918 -3.418 17.453 1.00 95.88 207 LEU A C 1
ATOM 1658 O O . LEU A 1 207 ? -13.280 -2.470 17.919 1.00 95.88 207 LEU A O 1
ATOM 1662 N N . VAL A 1 208 ? -14.545 -4.315 18.215 1.00 96.50 208 VAL A N 1
ATOM 1663 C CA . VAL A 1 208 ? -14.388 -4.408 19.674 1.00 96.50 208 VAL A CA 1
ATOM 1664 C C . VAL A 1 208 ? -13.863 -5.801 19.999 1.00 96.50 208 VAL A C 1
ATOM 1666 O O . VAL A 1 208 ? -14.444 -6.794 19.572 1.00 96.50 208 VAL A O 1
ATOM 1669 N N . THR A 1 209 ? -12.739 -5.881 20.702 1.00 94.88 209 THR A N 1
ATOM 1670 C CA . THR A 1 209 ? -12.065 -7.146 21.022 1.00 94.88 209 THR A CA 1
ATOM 1671 C C . THR A 1 209 ? -11.701 -7.223 22.495 1.00 94.88 209 THR A C 1
ATOM 1673 O O . THR A 1 209 ? -11.730 -6.226 23.223 1.00 94.88 209 THR A O 1
ATOM 1676 N N . GLU A 1 210 ? -11.211 -8.390 22.910 1.00 90.81 210 GLU A N 1
ATOM 1677 C CA . GLU A 1 210 ? -10.415 -8.503 24.131 1.00 90.81 210 GLU A CA 1
ATOM 1678 C C . GLU A 1 210 ? -9.194 -7.554 24.057 1.00 90.81 210 GLU A C 1
ATOM 1680 O O . GLU A 1 210 ? -8.733 -7.196 22.969 1.00 90.81 210 GLU A O 1
ATOM 1685 N N . GLY A 1 211 ? -8.701 -7.097 25.206 1.00 91.38 211 GLY A N 1
ATOM 1686 C CA . GLY A 1 211 ? -7.538 -6.233 25.339 1.00 91.38 211 GL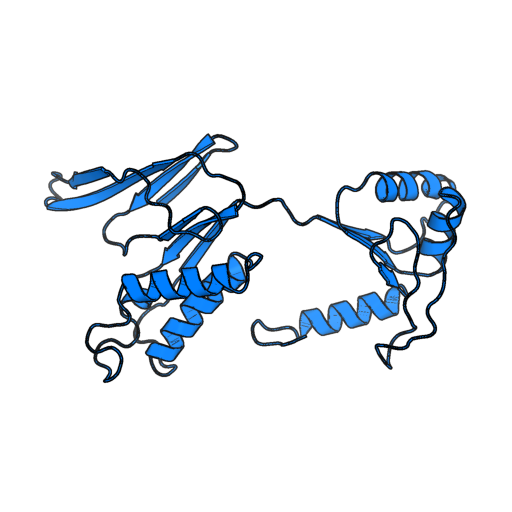Y A CA 1
ATOM 1687 C C . GLY A 1 211 ? -6.217 -6.939 25.041 1.00 91.38 211 GLY A C 1
ATOM 1688 O O . GLY A 1 211 ? -5.726 -6.943 23.911 1.00 91.38 211 GLY A O 1
ATOM 1689 N N . ILE A 1 212 ? -5.577 -7.440 26.094 1.00 92.50 212 ILE A N 1
ATOM 1690 C CA . ILE A 1 212 ? -4.162 -7.825 26.067 1.00 92.50 212 ILE A CA 1
ATOM 1691 C C . ILE A 1 212 ? -3.892 -9.100 25.259 1.00 92.50 212 ILE A C 1
ATOM 1693 O O . ILE A 1 212 ? -2.848 -9.186 24.617 1.00 92.50 212 ILE A O 1
ATOM 1697 N N . LEU A 1 213 ? -4.815 -10.062 25.243 1.00 92.69 213 LEU A N 1
ATOM 1698 C CA . LEU A 1 213 ? -4.700 -11.310 24.489 1.00 92.69 213 LEU A CA 1
ATOM 1699 C C . LEU A 1 213 ? -4.748 -11.027 22.990 1.00 92.69 213 LEU A C 1
ATOM 1701 O O . LEU A 1 213 ? -3.869 -11.475 22.254 1.00 92.69 213 LEU A O 1
ATOM 1705 N N . THR A 1 214 ? -5.714 -10.215 22.546 1.00 93.62 214 THR A N 1
ATOM 1706 C CA . THR A 1 214 ? -5.822 -9.826 21.132 1.00 93.62 214 THR A CA 1
ATOM 1707 C C . THR A 1 214 ? -4.579 -9.072 20.681 1.00 93.62 214 THR A C 1
ATOM 1709 O O . THR A 1 214 ? -4.013 -9.380 19.633 1.00 93.62 214 THR A O 1
ATOM 1712 N N . LEU A 1 215 ? -4.120 -8.098 21.475 1.00 94.06 215 LEU A N 1
ATOM 1713 C CA . LEU A 1 215 ? -2.919 -7.327 21.148 1.00 94.06 215 LEU A CA 1
ATOM 1714 C C . LEU A 1 215 ? -1.662 -8.204 21.158 1.00 94.06 215 LEU A C 1
ATOM 1716 O O . LEU A 1 215 ? -0.844 -8.085 20.250 1.00 94.06 215 LEU A O 1
ATOM 1720 N N . GLY A 1 216 ? -1.535 -9.119 22.121 1.00 94.12 216 GLY A N 1
ATOM 1721 C CA . GLY A 1 216 ? -0.431 -10.074 22.194 1.00 94.12 216 GLY A CA 1
ATOM 1722 C C . GLY A 1 216 ? -0.369 -10.980 20.965 1.00 94.12 216 GLY A C 1
ATOM 1723 O O . GLY A 1 216 ? 0.678 -11.069 20.321 1.00 94.12 216 GLY A O 1
ATOM 1724 N N . LYS A 1 217 ? -1.504 -11.574 20.575 1.00 92.75 217 LYS A N 1
ATOM 1725 C CA . LYS A 1 217 ? -1.594 -12.408 19.370 1.00 92.75 217 LYS A CA 1
ATOM 1726 C C . LYS A 1 217 ? -1.348 -11.595 18.097 1.00 92.75 217 LYS A C 1
ATOM 1728 O O . LYS A 1 217 ? -0.613 -12.043 17.220 1.00 92.75 217 LYS A O 1
ATOM 1733 N N . ALA A 1 218 ? -1.876 -10.372 18.005 1.00 92.62 218 ALA A N 1
ATOM 1734 C CA . ALA A 1 218 ? -1.601 -9.474 16.883 1.00 92.62 218 ALA A CA 1
ATOM 1735 C C . ALA A 1 218 ? -0.102 -9.152 16.763 1.00 92.62 218 ALA A C 1
ATOM 1737 O O . ALA A 1 218 ? 0.445 -9.191 15.662 1.00 92.62 218 ALA A O 1
ATOM 1738 N N . THR A 1 219 ? 0.586 -8.884 17.877 1.00 92.94 219 THR A N 1
ATOM 1739 C CA . THR A 1 219 ? 2.040 -8.678 17.895 1.00 92.94 219 THR A CA 1
ATOM 1740 C C . THR A 1 219 ? 2.798 -9.928 17.453 1.00 92.94 219 THR A C 1
ATOM 1742 O O . THR A 1 219 ? 3.719 -9.814 16.645 1.00 92.94 219 THR A O 1
ATOM 1745 N N . GLU A 1 220 ? 2.412 -11.114 17.926 1.00 91.50 220 GLU A N 1
ATOM 1746 C CA . GLU A 1 220 ? 3.025 -12.377 17.507 1.00 91.50 220 GLU A CA 1
ATOM 1747 C C . GLU A 1 220 ? 2.884 -12.593 15.997 1.00 91.50 220 GLU A C 1
ATOM 1749 O O . GLU A 1 220 ? 3.886 -12.830 15.314 1.00 91.50 220 GLU A O 1
ATOM 1754 N N . ILE A 1 221 ? 1.665 -12.442 15.468 1.00 90.88 221 ILE A N 1
ATOM 1755 C CA . ILE A 1 221 ? 1.387 -12.540 14.033 1.00 90.88 221 ILE A CA 1
ATOM 1756 C C . ILE A 1 221 ? 2.264 -11.546 13.279 1.00 90.88 221 ILE A C 1
ATOM 1758 O O . ILE A 1 221 ? 2.975 -11.955 12.369 1.00 90.88 221 ILE A O 1
ATOM 1762 N N . LEU A 1 222 ? 2.282 -10.270 13.677 1.00 89.75 222 LEU A N 1
ATOM 1763 C CA . LEU A 1 222 ? 3.079 -9.234 13.015 1.00 89.75 222 LEU A CA 1
ATOM 1764 C C . LEU A 1 222 ? 4.585 -9.523 13.063 1.00 89.75 222 LEU A C 1
ATOM 1766 O O . LEU A 1 222 ? 5.271 -9.268 12.078 1.00 89.75 222 LEU A O 1
ATOM 1770 N N . SER A 1 223 ? 5.100 -10.083 14.161 1.00 88.19 223 SER A N 1
ATOM 1771 C CA . SER A 1 223 ? 6.519 -10.451 14.292 1.00 88.19 223 SER A CA 1
ATOM 1772 C C . SER A 1 223 ? 6.937 -11.594 13.363 1.00 88.19 223 SER A C 1
ATOM 1774 O O . SER A 1 223 ? 8.084 -11.650 12.923 1.00 88.19 223 SER A O 1
ATOM 1776 N N . LYS A 1 224 ? 5.997 -12.493 13.050 1.00 86.50 224 LYS A N 1
ATOM 1777 C CA . LYS A 1 224 ? 6.190 -13.634 12.146 1.00 86.50 224 LYS A CA 1
ATOM 1778 C C . LYS A 1 224 ? 5.762 -13.312 10.713 1.00 86.50 224 LYS A C 1
ATOM 1780 O O . LYS A 1 224 ? 6.065 -14.076 9.798 1.00 86.50 224 LYS A O 1
ATOM 1785 N N . HIS A 1 225 ? 5.043 -12.208 10.513 1.00 79.06 225 HIS A N 1
ATOM 1786 C CA . HIS A 1 225 ? 4.502 -11.818 9.224 1.00 79.06 225 HIS A CA 1
ATOM 1787 C C . HIS A 1 225 ? 5.635 -11.373 8.303 1.00 79.06 225 HIS A C 1
ATOM 1789 O O . HIS A 1 225 ? 6.325 -10.384 8.547 1.00 79.06 225 HIS A O 1
ATOM 1795 N N . THR A 1 226 ? 5.797 -12.104 7.209 1.00 69.12 226 THR A N 1
ATOM 1796 C CA . THR A 1 226 ? 6.688 -11.736 6.108 1.0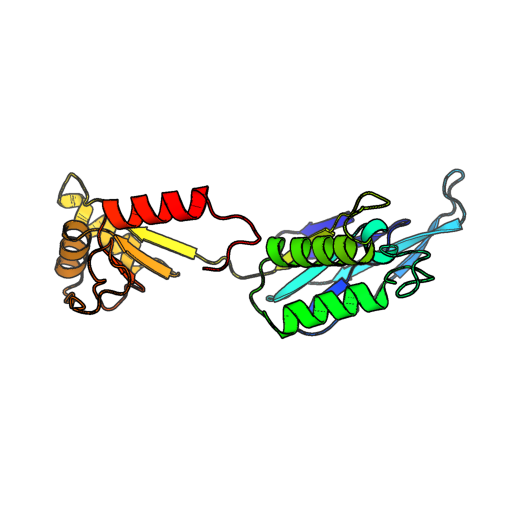0 69.12 226 THR A CA 1
ATOM 1797 C C . THR A 1 226 ? 5.849 -11.307 4.910 1.00 69.12 226 THR A C 1
ATOM 1799 O O . THR A 1 226 ? 4.644 -11.541 4.869 1.00 69.12 226 THR A O 1
ATOM 1802 N N . GLU A 1 227 ? 6.461 -10.701 3.892 1.00 59.75 227 GLU A N 1
ATOM 1803 C CA . GLU A 1 227 ? 5.721 -10.240 2.703 1.00 59.75 227 GLU A CA 1
ATOM 1804 C C . GLU A 1 227 ? 5.070 -11.381 1.890 1.00 59.75 227 GLU A C 1
ATOM 1806 O O . GLU A 1 227 ? 4.234 -11.115 1.026 1.00 59.75 227 GLU A O 1
ATOM 1811 N N . ASN A 1 228 ? 5.404 -12.639 2.208 1.00 54.03 228 ASN A N 1
ATOM 1812 C CA . ASN A 1 228 ? 4.821 -13.853 1.631 1.00 54.03 228 ASN A CA 1
ATOM 1813 C C . ASN A 1 228 ? 3.747 -14.504 2.519 1.00 54.03 228 ASN A C 1
ATOM 1815 O O . ASN A 1 228 ? 3.162 -15.512 2.130 1.00 54.03 228 ASN A O 1
ATOM 1819 N N . SER A 1 229 ? 3.488 -13.968 3.711 1.00 60.00 229 SER A N 1
ATOM 1820 C CA . SER A 1 229 ? 2.476 -14.502 4.617 1.00 60.00 229 SER A CA 1
ATOM 1821 C C . SER A 1 229 ? 1.073 -14.154 4.109 1.00 60.00 229 SER A C 1
ATOM 1823 O O . SER A 1 229 ? 0.701 -12.985 4.017 1.00 60.00 229 SER A O 1
ATOM 1825 N N . THR A 1 230 ? 0.270 -15.167 3.791 1.00 50.53 230 THR A N 1
ATOM 1826 C CA . THR A 1 230 ? -1.185 -15.022 3.643 1.00 50.53 230 THR A CA 1
ATOM 1827 C C . THR A 1 230 ? -1.835 -14.992 5.024 1.00 50.53 230 THR A C 1
ATOM 1829 O O . THR A 1 230 ? -1.508 -15.834 5.860 1.00 50.53 230 THR A O 1
ATOM 1832 N N . LEU A 1 231 ? -2.696 -13.994 5.257 1.00 48.41 231 LEU A N 1
ATOM 1833 C CA . LEU A 1 231 ? -3.605 -13.938 6.408 1.00 48.41 231 LEU A CA 1
ATOM 1834 C C . LEU A 1 231 ? -4.723 -14.969 6.248 1.00 48.41 231 LEU A C 1
ATOM 1836 O O . LEU A 1 231 ? -5.181 -15.127 5.091 1.00 48.41 231 LEU A O 1
#

Sequence (231 aa):
IIDIEHNGPTKILEYDNPECLILRGKEKFEPNWQCIILQSEINAGKELRYCTFTPQREDRIIAWSDGITQSGLGSKEYPLGWELKRAQDFALLVVKNEHKVSARKLSTKLVNMAYVNDNYHPKDDISAATVYFREPRKLLITTGPPFDKENDAKLVNEFKNFKGKKVICGATTGDIISRELNVEIEDSFEFTDPDLPPISHMKGADLVTEGILTLGKATEILSKHTENSTL

Foldseek 3Di:
DWDDDDQDKIKDKDWPFPDKFKDDQLHTDDFPKDWDQDCDPVRGRTIIIMGIDRDDAFIKIKGWGVLLQQQLDCHPVCVRRCHPVNLNVVLSVCCVVVVPQDQVLSFVVSQVVSCVSNVVPRPDDTGMGMDTRHDDADEAEAADDDPDLVCLLVSLVCLQPDDHAYEYAADVSVVSNCVNVVWDKAFDPDDPDPQFGGWIDTPSHPTYGHHPSVVVVVVVCVVVDDSPDDD